Protein AF-A0A0T6AYF4-F1 (afdb_monomer)

Solvent-accessible surface area (backbone atoms only — not comparable to full-atom values): 13045 Å² total; per-residue (Å²): 108,68,70,58,50,52,53,50,62,73,60,74,55,88,54,60,66,61,53,52,51,50,48,53,54,50,52,52,54,46,53,51,47,36,71,77,46,84,78,74,63,48,62,61,54,44,52,52,51,50,53,56,45,38,74,75,44,51,78,42,63,68,63,54,52,49,50,44,51,50,52,62,72,38,66,86,71,69,74,56,60,66,57,56,51,51,55,31,59,69,65,64,45,58,59,36,46,51,49,51,52,49,45,51,50,54,49,52,53,51,44,47,76,70,38,57,39,89,87,79,68,42,61,50,84,73,60,65,68,59,53,53,51,50,51,52,48,48,54,59,43,57,29,93,90,36,73,38,37,61,35,61,68,57,46,52,55,44,44,52,53,29,57,77,74,49,58,58,66,62,32,46,60,51,47,56,51,42,45,71,52,32,71,83,47,64,64,58,68,56,48,33,61,74,64,39,54,89,51,39,68,65,49,50,53,51,30,61,74,69,64,56,82,70,96,69,56,72,75,60,56,57,62,76,74,111

Foldseek 3Di:
DVVVLVVVVVVPDPPLVVNLVVLLVVLVVLLVCCVVPVPDCSLVVSVVSLLVSCLSVVQPVSSLVSVLVSCVVCVVVDPPLVVLLVSLQVSLDQNSLVSNLVSLVVVVVCQQVPDAPPPPRHRPPDDPVSLVVSLVSLCVQCDPPGSNVLPLVSLVVNLVSCQVRHDLVVSVVSLVSSCVNHVVDVVSLVCCCVRPVVCNVVSVVVCVVVVVDDPDDVVNVVVVVD

Mean predicted aligned error: 8.51 Å

pLDDT: mean 84.18, std 12.21, range [41.81, 96.75]

Sequence (226 aa):
IEDTLNKLDEKCSENIWEKEILYEFYVAVLFKDCLENPGAGVFKILDNVLTRSIEQYPNNIFMLSVLAKEHNINCCLGQTFWKVKSMLMKTGHVLPNLFLVLIVNQKVSYIQENWIDTFTGERLADHVGLKNRMLSLFRSLTSTDMCTRRCGLIWRLYLQFLHENFDTTLCRDAYYRAVEECPWLKSLYIDAAIYIPAELPTIQDLLIEKRLRLHVTPEELDIMRQ

Radius of gyration: 21.83 Å; Cα contacts (8 Å, |Δi|>4): 170; chains: 1; bounding box: 40×56×65 Å

Organism: NCBI:txid1629725

InterPro domains:
  IPR013633 siRNA-mediated silencing protein NRDE-2 [PTHR13471] (2-216)

Secondary structure (DSSP, 8-state):
-HHHHHHHHHTT-S-HHHHHHHHHHHHHHHHHHHHH-TTSSHHHHHHHHHHHHHHH-TT-HHHHHHHHHHHHHGGGTT--HHHHHHHHHHT--HHHHHHHHHHHHHHHHHHHHH-B-TTT--B----HHHHHHHHHHHHHHSSTT-GGGG-HHHHHHHHHHHHHHS-HHHHHHHHHHHHHH-TT-HHHHHHHHHH-GGGHHHHHHHHHHTT---SS-HHHHHHTT-

Nearest PDB structures (foldseek):
  6vbv-assembly1_4  TM=4.462E-01  e=1.838E-01  Bos taurus
  2pl2-assembly1_B  TM=4.006E-01  e=1.158E-01  Thermus thermophilus HB27
  8bwc-assembly1_D  TM=3.633E-01  e=1.342E+00  Escherichia coli
  5wlc-assembly1_NJ  TM=2.669E-01  e=3.677E-01  Saccharomyces cerevisiae BY4741

Structure (mmCIF, N/CA/C/O backbone):
data_AF-A0A0T6AYF4-F1
#
_entry.id   AF-A0A0T6AYF4-F1
#
loop_
_atom_site.group_PDB
_atom_site.id
_atom_site.type_symbol
_atom_site.label_atom_id
_atom_site.label_alt_id
_atom_site.label_comp_id
_atom_site.label_asym_id
_atom_site.label_entity_id
_atom_site.label_seq_id
_atom_site.pdbx_PDB_ins_code
_atom_site.Cartn_x
_atom_site.Cartn_y
_atom_site.Cartn_z
_atom_site.occupancy
_atom_site.B_iso_or_equiv
_atom_site.auth_seq_id
_atom_site.auth_comp_id
_atom_site.auth_asym_id
_atom_site.auth_atom_id
_atom_site.pdbx_PDB_model_num
ATOM 1 N N . ILE A 1 1 ? 17.483 -8.080 -27.084 1.00 78.19 1 ILE A N 1
ATOM 2 C CA . ILE A 1 1 ? 16.603 -8.443 -25.945 1.00 78.19 1 ILE A CA 1
ATOM 3 C C . ILE A 1 1 ? 15.134 -8.380 -26.362 1.00 78.19 1 ILE A C 1
ATOM 5 O O . ILE A 1 1 ? 14.395 -9.324 -26.112 1.00 78.19 1 ILE A O 1
ATOM 9 N N . GLU A 1 2 ? 14.713 -7.324 -27.055 1.00 81.00 2 GLU A N 1
ATOM 10 C CA . GLU A 1 2 ? 13.329 -7.200 -27.530 1.00 81.00 2 GLU A CA 1
ATOM 11 C C . GLU A 1 2 ? 12.949 -8.277 -28.562 1.00 81.00 2 GLU A C 1
ATOM 13 O O . GLU A 1 2 ? 11.959 -8.974 -28.376 1.00 81.00 2 GLU A O 1
ATOM 18 N N . ASP A 1 3 ? 13.814 -8.556 -29.543 1.00 80.19 3 ASP A N 1
ATOM 19 C CA . ASP A 1 3 ? 13.596 -9.659 -30.497 1.00 80.19 3 ASP A CA 1
ATOM 20 C C . ASP A 1 3 ? 13.526 -11.038 -29.831 1.00 80.19 3 ASP A C 1
ATOM 22 O O . ASP A 1 3 ? 12.817 -11.928 -30.292 1.00 80.19 3 ASP A O 1
ATOM 26 N N . THR A 1 4 ? 14.282 -11.243 -28.748 1.00 79.06 4 THR A N 1
ATOM 27 C CA . THR A 1 4 ? 14.243 -12.493 -27.978 1.00 79.06 4 THR A CA 1
ATOM 28 C C . THR A 1 4 ? 12.955 -12.609 -27.166 1.00 79.06 4 THR A C 1
ATOM 30 O O . THR A 1 4 ? 12.406 -13.702 -27.108 1.00 79.06 4 THR A O 1
ATOM 33 N N . LEU A 1 5 ? 12.435 -11.505 -26.614 1.00 78.94 5 LEU A N 1
ATOM 34 C CA . LEU A 1 5 ? 11.122 -11.475 -25.957 1.00 78.94 5 LEU A CA 1
ATOM 35 C C . LEU A 1 5 ? 10.000 -11.774 -26.959 1.00 78.94 5 LEU A C 1
ATOM 37 O O . LEU A 1 5 ? 9.202 -12.673 -26.715 1.00 78.94 5 LEU A O 1
ATOM 41 N N . ASN A 1 6 ? 10.009 -11.124 -28.127 1.00 79.94 6 ASN A N 1
ATOM 42 C CA . ASN A 1 6 ? 9.008 -11.349 -29.176 1.00 79.94 6 ASN A CA 1
ATOM 43 C C . ASN A 1 6 ? 9.009 -12.809 -29.659 1.00 79.94 6 ASN A C 1
ATOM 45 O O . ASN A 1 6 ? 7.957 -13.432 -29.766 1.00 79.94 6 ASN A O 1
ATOM 49 N N . LYS A 1 7 ? 10.192 -13.409 -29.853 1.00 77.88 7 LYS A N 1
ATOM 50 C CA . LYS A 1 7 ? 10.321 -14.834 -30.210 1.00 77.88 7 LYS A CA 1
ATOM 51 C C . LYS A 1 7 ? 9.810 -15.779 -29.120 1.00 77.88 7 LYS A C 1
ATOM 53 O O . LYS A 1 7 ? 9.312 -16.856 -29.439 1.00 77.88 7 LYS A O 1
ATOM 58 N N . LEU A 1 8 ? 9.972 -15.420 -27.845 1.00 71.62 8 LEU A N 1
ATOM 59 C CA . LEU A 1 8 ? 9.449 -16.198 -26.718 1.00 71.62 8 LEU A CA 1
ATOM 60 C C . LEU A 1 8 ? 7.924 -16.044 -26.581 1.00 71.62 8 LEU A C 1
ATOM 62 O O . LEU A 1 8 ? 7.253 -16.970 -26.126 1.00 71.62 8 LEU A O 1
ATOM 66 N N . ASP A 1 9 ? 7.357 -14.912 -26.998 1.00 72.38 9 ASP A N 1
ATOM 67 C CA . ASP A 1 9 ? 5.906 -14.706 -27.072 1.00 72.38 9 ASP A CA 1
ATOM 68 C C . ASP A 1 9 ? 5.270 -15.476 -28.235 1.00 72.38 9 ASP A C 1
ATOM 70 O O . ASP A 1 9 ? 4.257 -16.146 -28.038 1.00 72.38 9 ASP A O 1
ATOM 74 N N . GLU A 1 10 ? 5.917 -15.501 -29.402 1.00 70.25 10 GLU A N 1
ATOM 75 C CA . GLU A 1 10 ? 5.474 -16.279 -30.568 1.00 70.25 10 GLU A CA 1
ATOM 76 C C . GLU A 1 10 ? 5.547 -17.795 -30.345 1.00 70.25 10 GLU A C 1
ATOM 78 O O . GLU A 1 10 ? 4.706 -18.542 -30.844 1.00 70.25 10 GLU A O 1
ATOM 83 N N . LYS A 1 11 ? 6.539 -18.275 -29.585 1.00 62.84 11 LYS A N 1
ATOM 84 C CA . LYS A 1 11 ? 6.758 -19.715 -29.381 1.00 62.84 11 LYS A CA 1
ATOM 85 C C . LYS A 1 11 ? 5.781 -20.395 -28.421 1.00 62.84 11 LYS A C 1
ATOM 87 O O . LYS A 1 11 ? 5.920 -21.599 -28.230 1.00 62.84 11 LYS A O 1
ATOM 92 N N . CYS A 1 12 ? 4.809 -19.681 -27.840 1.00 53.94 12 CYS A N 1
ATOM 93 C CA . CYS A 1 12 ? 3.857 -20.245 -26.869 1.00 53.94 12 CYS A CA 1
ATOM 94 C C . CYS A 1 12 ? 4.570 -21.080 -25.779 1.00 53.94 12 CYS A C 1
ATOM 96 O O . CYS A 1 12 ? 4.110 -22.151 -25.393 1.00 53.94 12 CYS A O 1
ATOM 98 N N . SER A 1 13 ? 5.762 -20.649 -25.343 1.00 57.25 13 SER A N 1
ATOM 99 C CA . SER A 1 13 ? 6.601 -21.471 -24.475 1.00 57.25 13 SER A CA 1
ATOM 100 C C . SER A 1 13 ? 6.152 -21.377 -23.018 1.00 57.25 13 SER A C 1
ATOM 102 O O . SER A 1 13 ? 6.062 -20.287 -22.452 1.00 57.25 13 SER A O 1
ATOM 104 N N . GLU A 1 14 ? 5.956 -22.545 -22.402 1.00 61.03 14 GLU A N 1
ATOM 105 C CA . GLU A 1 14 ? 5.642 -22.782 -20.980 1.00 61.03 14 GLU A CA 1
ATOM 106 C C . GLU A 1 14 ? 6.711 -22.244 -20.001 1.00 61.03 14 GLU A C 1
ATOM 108 O O . GLU A 1 14 ? 6.543 -22.302 -18.784 1.00 61.03 14 GLU A O 1
ATOM 113 N N . ASN A 1 15 ? 7.804 -21.665 -20.508 1.00 75.75 15 ASN A N 1
ATOM 114 C CA . ASN A 1 15 ? 8.926 -21.160 -19.720 1.00 75.75 15 ASN A CA 1
ATOM 115 C C . ASN A 1 15 ? 8.653 -19.749 -19.168 1.00 75.75 15 ASN A C 1
ATOM 117 O O . ASN A 1 15 ? 9.350 -18.784 -19.487 1.00 75.75 15 ASN A O 1
ATOM 121 N N . ILE A 1 16 ? 7.627 -19.640 -18.320 1.00 83.81 16 ILE A N 1
ATOM 122 C CA . ILE A 1 16 ? 7.213 -18.408 -17.623 1.00 83.81 16 ILE A CA 1
ATOM 123 C C . ILE A 1 16 ? 8.399 -17.780 -16.869 1.00 83.81 16 ILE A C 1
ATOM 125 O O . ILE A 1 16 ? 8.618 -16.574 -16.937 1.00 83.81 16 ILE A O 1
ATOM 129 N N . TRP A 1 17 ? 9.213 -18.613 -16.220 1.00 87.69 17 TRP A N 1
ATOM 130 C CA . TRP A 1 17 ? 10.378 -18.178 -15.447 1.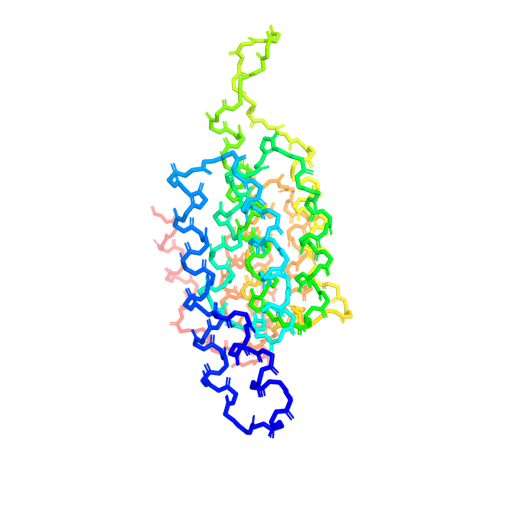00 87.69 17 TRP A CA 1
ATOM 131 C C . TRP A 1 17 ? 11.488 -17.554 -16.307 1.00 87.69 17 TRP A C 1
ATOM 133 O O . TRP A 1 17 ? 12.050 -16.524 -15.945 1.00 87.69 17 TRP A O 1
ATOM 143 N N . GLU A 1 18 ? 11.790 -18.130 -17.476 1.00 86.81 18 GLU A N 1
ATOM 144 C CA 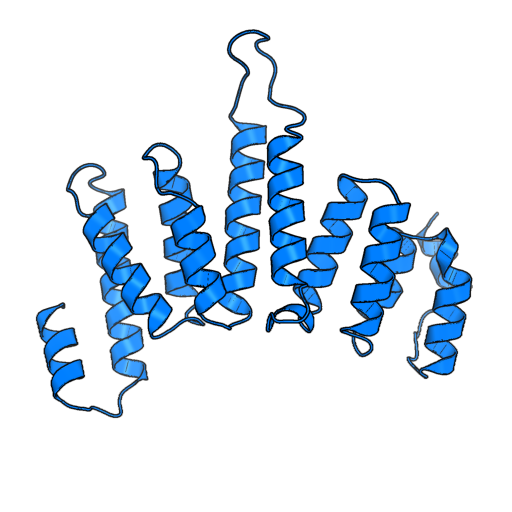. GLU A 1 18 ? 12.824 -17.584 -18.371 1.00 86.81 18 GLU A CA 1
ATOM 145 C C . GLU A 1 18 ? 12.416 -16.213 -18.916 1.00 86.81 18 GLU A C 1
ATOM 147 O O . GLU A 1 18 ? 13.248 -15.311 -19.036 1.00 86.81 18 GLU A O 1
ATOM 152 N N . LYS A 1 19 ? 11.122 -16.044 -19.217 1.00 88.12 19 LYS A N 1
ATOM 153 C CA . LYS A 1 19 ? 10.565 -14.758 -19.638 1.00 88.12 19 LYS A CA 1
ATOM 154 C C . LYS A 1 19 ? 10.670 -13.720 -18.526 1.00 88.12 19 LYS A C 1
ATOM 156 O O . LYS A 1 19 ? 11.109 -12.604 -18.796 1.00 88.12 19 LYS A O 1
ATOM 161 N N . GLU A 1 20 ? 10.304 -14.084 -17.299 1.00 91.50 20 GLU A N 1
ATOM 162 C CA . GLU A 1 20 ? 10.408 -13.202 -16.133 1.00 91.50 20 GLU A CA 1
ATOM 163 C C . GLU A 1 20 ? 11.849 -12.711 -15.932 1.00 91.50 20 GLU A C 1
ATOM 165 O O . GLU A 1 20 ? 12.084 -11.504 -15.879 1.00 91.50 20 GLU A O 1
ATOM 170 N N . ILE A 1 21 ? 12.829 -13.621 -15.955 1.00 92.44 21 ILE A N 1
ATOM 171 C CA . ILE A 1 21 ? 14.254 -13.272 -15.835 1.00 92.44 21 ILE A CA 1
ATOM 172 C C . ILE A 1 21 ? 14.722 -12.378 -16.977 1.00 92.44 21 ILE A C 1
ATOM 174 O O . ILE A 1 21 ? 15.495 -11.442 -16.764 1.00 92.44 21 ILE A O 1
ATOM 178 N N . LEU A 1 22 ? 14.274 -12.641 -18.205 1.00 92.19 22 LEU A N 1
ATOM 179 C CA . LEU A 1 22 ? 14.658 -11.814 -19.343 1.00 92.19 22 LEU A CA 1
ATOM 180 C C . LEU A 1 22 ? 14.122 -10.384 -19.197 1.00 92.19 22 LEU A C 1
ATOM 182 O O . LEU A 1 22 ? 14.832 -9.436 -19.537 1.00 92.19 22 LEU A O 1
ATOM 186 N N . TYR A 1 23 ? 12.910 -10.219 -18.660 1.00 93.56 23 TYR A N 1
ATOM 187 C CA . TYR A 1 23 ? 12.378 -8.905 -18.306 1.00 93.56 23 TYR A CA 1
ATOM 188 C C . TYR A 1 23 ? 13.177 -8.240 -17.186 1.00 93.56 23 TYR A C 1
ATOM 190 O O . TYR A 1 23 ? 13.508 -7.064 -17.325 1.00 93.56 23 TYR A O 1
ATOM 198 N N . GLU A 1 24 ? 13.529 -8.960 -16.117 1.00 94.75 24 GLU A N 1
ATOM 199 C CA . GLU A 1 24 ? 14.381 -8.418 -15.049 1.00 94.75 24 GLU A CA 1
ATOM 200 C C . GLU A 1 24 ? 15.713 -7.913 -15.607 1.00 94.75 24 GLU A C 1
ATOM 202 O O . GLU A 1 24 ? 16.102 -6.769 -15.364 1.00 94.75 24 GLU A O 1
ATOM 207 N N . PHE A 1 25 ? 16.384 -8.730 -16.422 1.00 94.62 25 PHE A N 1
ATOM 208 C CA . PHE A 1 25 ? 17.639 -8.356 -17.061 1.00 94.62 25 PHE A CA 1
ATOM 209 C C . PHE A 1 25 ? 17.467 -7.131 -17.964 1.00 94.62 25 PHE A C 1
ATOM 211 O O . PHE A 1 25 ? 18.277 -6.204 -17.918 1.00 94.62 25 PHE A O 1
ATOM 218 N N . TYR A 1 26 ? 16.396 -7.089 -18.760 1.00 93.69 26 TYR A N 1
ATOM 219 C CA . TYR A 1 26 ? 16.145 -5.967 -19.655 1.00 93.69 26 TYR A CA 1
ATOM 220 C C . TYR A 1 26 ? 15.924 -4.658 -18.891 1.00 93.69 26 TYR A C 1
ATOM 222 O O . TYR A 1 26 ? 16.554 -3.644 -19.194 1.00 93.69 26 TYR A O 1
ATOM 230 N N . VAL A 1 27 ? 15.069 -4.702 -17.868 1.00 94.75 27 VAL A N 1
ATOM 231 C CA . VAL A 1 27 ? 14.781 -3.573 -16.980 1.00 94.75 27 VAL A CA 1
ATOM 232 C C . VAL A 1 27 ? 16.054 -3.113 -16.271 1.00 94.75 27 VAL A C 1
ATOM 234 O O . VAL A 1 27 ? 16.295 -1.912 -16.192 1.00 94.75 27 VAL A O 1
ATOM 237 N N . ALA A 1 28 ? 16.903 -4.035 -15.806 1.00 94.38 28 ALA A N 1
ATOM 238 C CA . ALA A 1 28 ? 18.167 -3.701 -15.153 1.00 94.38 28 ALA A CA 1
ATOM 239 C C . ALA A 1 28 ? 19.116 -2.923 -16.077 1.00 94.38 28 ALA A C 1
ATOM 241 O O . ALA A 1 28 ? 19.687 -1.911 -15.665 1.00 94.38 28 ALA A O 1
ATOM 242 N N . VAL A 1 29 ? 19.264 -3.374 -17.328 1.00 92.88 29 VAL A N 1
ATOM 243 C CA . VAL A 1 29 ? 20.115 -2.715 -18.331 1.00 92.88 29 VAL A CA 1
ATOM 244 C C . VAL A 1 29 ? 19.586 -1.320 -18.657 1.00 92.88 29 VAL A C 1
ATOM 246 O O . VAL A 1 29 ? 20.349 -0.358 -18.609 1.00 92.88 29 VAL A O 1
ATOM 249 N N . LEU A 1 30 ? 18.282 -1.195 -18.927 1.00 90.69 30 LEU A N 1
ATOM 250 C CA . LEU A 1 30 ? 17.656 0.096 -19.227 1.00 90.69 30 LEU A CA 1
ATOM 251 C C . LEU A 1 30 ? 17.740 1.065 -18.046 1.00 90.69 30 LEU A C 1
ATOM 253 O O . LEU A 1 30 ? 18.050 2.236 -18.230 1.00 90.69 30 LEU A O 1
ATOM 257 N N . PHE A 1 31 ? 17.491 0.587 -16.826 1.00 91.00 31 PHE A N 1
ATOM 258 C CA . PHE A 1 31 ? 17.564 1.423 -15.634 1.00 91.00 31 PHE A CA 1
ATOM 259 C C . PHE A 1 31 ? 18.988 1.923 -15.375 1.00 91.00 31 PHE A C 1
ATOM 261 O O . PHE A 1 31 ? 19.168 3.087 -15.022 1.00 91.00 31 PHE A O 1
ATOM 268 N N . LYS A 1 32 ? 20.005 1.080 -15.593 1.00 90.62 32 LYS A N 1
ATOM 269 C CA . LYS A 1 32 ? 21.406 1.500 -15.494 1.00 90.62 32 LYS A CA 1
ATOM 270 C C . LYS A 1 32 ? 21.744 2.584 -16.522 1.00 90.62 32 LYS A C 1
ATOM 272 O O . LYS A 1 32 ? 22.331 3.593 -16.147 1.00 90.62 32 LYS A O 1
ATOM 277 N N . ASP A 1 33 ? 21.328 2.409 -17.773 1.00 88.00 33 ASP A N 1
ATOM 278 C CA . ASP A 1 33 ? 21.555 3.409 -18.823 1.00 88.00 33 ASP A CA 1
ATOM 279 C C . ASP A 1 33 ? 20.825 4.732 -18.528 1.00 88.00 33 ASP A C 1
ATOM 281 O O . ASP A 1 33 ? 21.400 5.804 -18.681 1.00 88.00 33 ASP A O 1
ATOM 285 N N . CYS A 1 34 ? 19.604 4.683 -17.981 1.00 86.50 34 CYS A N 1
ATOM 286 C CA . CYS A 1 34 ? 18.892 5.877 -17.508 1.00 86.50 34 CYS A CA 1
ATOM 287 C C . CYS A 1 34 ? 19.652 6.649 -16.415 1.00 86.50 34 CYS A C 1
ATOM 289 O O . CYS A 1 34 ? 19.565 7.877 -16.367 1.00 86.50 34 CYS A O 1
ATOM 291 N N . LEU A 1 35 ? 20.364 5.951 -15.522 1.00 85.25 35 LEU A N 1
ATOM 292 C CA . LEU A 1 35 ? 21.159 6.582 -14.462 1.00 85.25 35 LEU A CA 1
ATOM 293 C C . LEU A 1 35 ? 22.447 7.213 -14.999 1.00 85.25 35 LEU A C 1
ATOM 295 O O . LEU A 1 35 ? 22.852 8.267 -14.516 1.00 85.25 35 LEU A O 1
ATOM 299 N N . GLU A 1 36 ? 23.087 6.574 -15.977 1.00 86.25 36 GLU A N 1
ATOM 300 C CA . GLU A 1 36 ? 24.318 7.076 -16.596 1.00 86.25 36 GLU A CA 1
ATOM 301 C C . GLU A 1 36 ? 24.027 8.218 -17.591 1.00 86.25 36 GLU A C 1
ATOM 303 O O . GLU A 1 36 ? 24.787 9.183 -17.654 1.00 86.25 36 GLU A O 1
ATOM 308 N N . ASN A 1 37 ? 22.896 8.160 -18.308 1.00 81.81 37 ASN A N 1
ATOM 309 C CA . ASN A 1 37 ? 22.535 9.072 -19.398 1.00 81.81 37 ASN A CA 1
ATOM 310 C C . ASN A 1 37 ? 21.102 9.646 -19.248 1.00 81.81 37 ASN A C 1
ATOM 312 O O . ASN A 1 37 ? 20.197 9.278 -20.008 1.00 81.81 37 ASN A O 1
ATOM 316 N N . PRO A 1 38 ? 20.859 10.615 -18.340 1.00 71.19 38 PRO A N 1
ATOM 317 C CA . PRO A 1 38 ? 19.507 11.059 -17.966 1.00 71.19 38 PRO A CA 1
ATOM 318 C C . PRO A 1 38 ? 18.700 11.839 -19.035 1.00 71.19 38 PRO A C 1
ATOM 320 O O . PRO A 1 38 ? 17.639 12.379 -18.729 1.00 71.19 38 PRO A O 1
ATOM 323 N N . GLY A 1 39 ? 19.145 11.900 -20.296 1.00 67.00 39 GLY A N 1
ATOM 324 C CA . GLY A 1 39 ? 18.502 12.671 -21.376 1.00 67.00 39 GLY A CA 1
ATOM 325 C C . GLY A 1 39 ? 18.098 11.883 -22.629 1.00 67.00 39 GLY A C 1
ATOM 326 O O . GLY A 1 39 ? 17.522 12.461 -23.547 1.00 67.00 39 GLY A O 1
ATOM 327 N N . ALA A 1 40 ? 18.375 10.579 -22.709 1.00 63.59 40 ALA A N 1
ATOM 328 C CA . ALA A 1 40 ? 18.370 9.849 -23.984 1.00 63.59 40 ALA A CA 1
ATOM 329 C C . ALA A 1 40 ? 16.999 9.297 -24.451 1.00 63.59 40 ALA A C 1
ATOM 331 O O . ALA A 1 40 ? 16.939 8.423 -25.310 1.00 63.59 40 ALA A O 1
ATOM 332 N N . GLY A 1 41 ? 15.868 9.740 -23.883 1.00 73.31 41 GLY A N 1
ATOM 333 C CA . GLY A 1 41 ? 14.544 9.153 -24.180 1.00 73.31 41 GLY A CA 1
ATOM 334 C C . GLY A 1 41 ? 14.357 7.714 -23.661 1.00 73.31 41 GLY A C 1
ATOM 335 O O . GLY A 1 41 ? 13.252 7.172 -23.726 1.00 73.31 41 GLY A O 1
ATOM 336 N N . VAL A 1 42 ? 15.408 7.133 -23.074 1.00 81.12 42 VAL A N 1
ATOM 337 C CA . VAL A 1 42 ? 15.464 5.780 -22.502 1.00 81.12 42 VAL A CA 1
ATOM 338 C C . VAL A 1 42 ? 14.463 5.617 -21.359 1.00 81.12 42 VAL A C 1
ATOM 340 O O . VAL A 1 42 ? 13.856 4.559 -21.244 1.00 81.12 42 VAL A O 1
ATOM 343 N N . PHE A 1 43 ? 14.152 6.680 -20.607 1.00 82.81 43 PHE A N 1
ATOM 344 C CA . PHE A 1 43 ? 13.093 6.655 -19.586 1.00 82.81 43 PHE A CA 1
ATOM 345 C C . PHE A 1 43 ? 11.719 6.273 -20.141 1.00 82.81 43 PHE A C 1
ATOM 347 O O . PHE A 1 43 ? 10.977 5.550 -19.490 1.00 82.81 43 PHE A O 1
ATOM 354 N N . LYS A 1 44 ? 11.370 6.715 -21.355 1.00 84.69 44 LYS A N 1
ATOM 355 C CA . LYS A 1 44 ? 10.087 6.346 -21.971 1.00 84.69 44 LYS A CA 1
ATOM 356 C C . LYS A 1 44 ? 10.069 4.872 -22.376 1.00 84.69 44 LYS A C 1
ATOM 358 O O . LYS A 1 44 ? 9.032 4.221 -22.292 1.00 84.69 44 LYS A O 1
ATOM 363 N N . ILE A 1 45 ? 11.215 4.355 -22.819 1.00 87.81 45 ILE A N 1
ATOM 364 C CA . ILE A 1 45 ? 11.386 2.937 -23.144 1.00 87.81 45 ILE A CA 1
ATOM 365 C C . ILE A 1 45 ? 11.277 2.111 -21.859 1.00 87.81 45 ILE A C 1
ATOM 367 O O . ILE A 1 45 ? 10.519 1.148 -21.824 1.00 87.81 45 ILE A O 1
ATOM 371 N N . LEU A 1 46 ? 11.950 2.537 -20.788 1.00 89.25 46 LEU A N 1
ATOM 372 C CA . LEU A 1 46 ? 11.879 1.912 -19.472 1.00 89.25 46 LEU A CA 1
ATOM 373 C C . LEU A 1 46 ? 10.447 1.899 -18.912 1.00 89.25 46 LEU A C 1
ATOM 375 O O . LEU A 1 46 ? 9.985 0.829 -18.534 1.00 89.25 46 LEU A O 1
ATOM 379 N N . ASP A 1 47 ? 9.721 3.025 -18.934 1.00 88.56 47 ASP A N 1
ATOM 380 C CA . ASP A 1 47 ? 8.318 3.114 -18.478 1.00 88.56 47 ASP A CA 1
ATOM 381 C C . ASP A 1 47 ? 7.411 2.138 -19.246 1.00 88.56 47 ASP A C 1
ATOM 383 O O . ASP A 1 47 ? 6.590 1.433 -18.655 1.00 88.56 47 ASP A O 1
ATOM 387 N N . ASN A 1 48 ? 7.586 2.034 -20.568 1.00 89.06 48 ASN A N 1
ATOM 388 C CA . ASN A 1 48 ? 6.832 1.088 -21.392 1.00 89.06 48 ASN A CA 1
ATOM 389 C C . ASN A 1 48 ? 7.159 -0.371 -21.041 1.00 89.06 48 ASN A C 1
ATOM 391 O O . ASN A 1 48 ? 6.250 -1.193 -20.906 1.00 89.06 48 ASN A O 1
ATOM 395 N N . VAL A 1 49 ? 8.447 -0.697 -20.888 1.00 91.75 49 VAL A N 1
ATOM 396 C CA . VAL A 1 49 ? 8.898 -2.054 -20.552 1.00 91.75 49 VAL A CA 1
ATOM 397 C C . VAL A 1 49 ? 8.434 -2.447 -19.154 1.00 91.75 49 VAL A C 1
ATOM 399 O O . VAL A 1 49 ? 7.928 -3.554 -19.000 1.00 91.75 49 VAL A O 1
ATOM 402 N N . LEU A 1 50 ? 8.526 -1.546 -18.171 1.00 91.81 50 LEU A N 1
ATOM 403 C CA . LEU A 1 50 ? 8.031 -1.759 -16.809 1.00 91.81 50 LEU A CA 1
ATOM 404 C C . LEU A 1 50 ? 6.517 -1.932 -16.770 1.00 91.81 50 LEU A C 1
ATOM 406 O O . LEU A 1 50 ? 6.027 -2.823 -16.085 1.00 91.81 50 LEU A O 1
ATOM 410 N N . THR A 1 51 ? 5.768 -1.117 -17.518 1.00 91.12 51 THR A N 1
ATOM 411 C CA . THR A 1 51 ? 4.308 -1.262 -17.595 1.00 91.12 51 THR A CA 1
ATOM 412 C C . THR A 1 51 ? 3.949 -2.657 -18.111 1.00 91.12 51 THR A C 1
ATOM 414 O O . THR A 1 51 ? 3.200 -3.380 -17.458 1.00 91.12 51 THR A O 1
ATOM 417 N N . ARG A 1 52 ? 4.560 -3.087 -19.226 1.00 91.31 52 ARG A N 1
ATOM 418 C CA . ARG A 1 52 ? 4.329 -4.419 -19.807 1.00 91.31 52 ARG A CA 1
ATOM 419 C C . ARG A 1 52 ? 4.767 -5.544 -18.869 1.00 91.31 52 ARG A C 1
ATOM 421 O O . ARG A 1 52 ? 4.066 -6.543 -18.738 1.00 91.31 52 ARG A O 1
ATOM 428 N N . SER A 1 53 ? 5.924 -5.402 -18.226 1.00 92.19 53 SER A N 1
ATOM 429 C CA . SER A 1 53 ? 6.477 -6.448 -17.370 1.00 92.19 53 SER A CA 1
ATOM 430 C C . SER A 1 53 ? 5.687 -6.599 -16.070 1.00 92.19 53 SER A C 1
ATOM 432 O O . SER A 1 53 ? 5.480 -7.722 -15.632 1.00 92.19 53 SER A O 1
ATOM 434 N N . ILE A 1 54 ? 5.180 -5.509 -15.484 1.00 93.44 54 ILE A N 1
ATOM 435 C CA . ILE A 1 54 ? 4.345 -5.540 -14.271 1.00 93.44 54 ILE A CA 1
ATOM 436 C C . ILE A 1 54 ? 2.938 -6.065 -14.571 1.00 93.44 54 ILE A C 1
ATOM 438 O O . ILE A 1 54 ? 2.355 -6.750 -13.734 1.00 93.44 54 ILE A O 1
ATOM 442 N N . GLU A 1 55 ? 2.389 -5.784 -15.755 1.00 91.75 55 GLU A N 1
ATOM 443 C CA . GLU A 1 55 ? 1.121 -6.384 -16.191 1.00 91.75 55 GLU A CA 1
ATOM 444 C C . GLU A 1 55 ? 1.223 -7.913 -16.314 1.00 91.75 55 GLU A C 1
ATOM 446 O O . GLU A 1 55 ? 0.268 -8.613 -15.983 1.00 91.75 55 GLU A O 1
ATOM 451 N N . GLN A 1 56 ? 2.380 -8.438 -16.738 1.00 91.00 56 GLN A N 1
ATOM 452 C CA . GLN A 1 56 ? 2.622 -9.882 -16.856 1.00 91.00 56 GLN A CA 1
ATOM 453 C C . GLN A 1 56 ? 3.079 -10.533 -15.537 1.00 91.00 56 GLN A C 1
ATOM 455 O O . GLN A 1 56 ? 2.630 -11.628 -15.203 1.00 91.00 56 GLN A O 1
ATOM 460 N N . TYR A 1 57 ? 3.946 -9.858 -14.776 1.00 93.25 57 TYR A N 1
ATOM 461 C CA . TYR A 1 57 ? 4.594 -10.357 -13.555 1.00 93.25 57 TYR A CA 1
ATOM 462 C C . TYR A 1 57 ? 4.399 -9.374 -12.388 1.00 93.25 57 TYR A C 1
ATOM 464 O O . TYR A 1 57 ? 5.351 -8.764 -11.894 1.00 93.25 57 TYR A O 1
ATOM 472 N N . PRO A 1 58 ? 3.161 -9.209 -11.894 1.00 92.81 58 PRO A N 1
ATOM 473 C CA . PRO A 1 58 ? 2.826 -8.174 -10.915 1.00 92.81 58 PRO A CA 1
ATOM 474 C C . PRO A 1 58 ? 3.507 -8.371 -9.558 1.00 92.81 58 PRO A C 1
ATOM 476 O O . PRO A 1 58 ? 3.724 -7.410 -8.832 1.00 92.81 58 PRO A O 1
ATOM 479 N N . ASN A 1 59 ? 3.861 -9.602 -9.191 1.00 93.44 59 ASN A N 1
ATOM 480 C CA . ASN A 1 59 ? 4.505 -9.894 -7.908 1.00 93.44 59 ASN A CA 1
ATOM 481 C C . ASN A 1 59 ? 6.038 -9.859 -7.975 1.00 93.44 59 ASN A C 1
ATOM 483 O O . ASN A 1 59 ? 6.688 -10.128 -6.964 1.00 93.44 59 ASN A O 1
ATOM 487 N N . ASN A 1 60 ? 6.617 -9.517 -9.129 1.00 95.19 60 ASN A N 1
ATOM 488 C CA . ASN A 1 60 ? 8.057 -9.410 -9.270 1.00 95.19 60 ASN A CA 1
ATOM 489 C C . ASN A 1 60 ? 8.581 -8.186 -8.496 1.00 95.19 60 ASN A C 1
ATOM 491 O O . ASN A 1 60 ? 8.399 -7.029 -8.885 1.00 95.19 60 ASN A O 1
ATOM 495 N N . ILE A 1 61 ? 9.247 -8.455 -7.372 1.00 94.75 61 ILE A N 1
ATOM 496 C CA . ILE A 1 61 ? 9.744 -7.429 -6.447 1.00 94.75 61 ILE A CA 1
ATOM 497 C C . ILE A 1 61 ? 10.812 -6.559 -7.115 1.00 94.75 61 ILE A C 1
ATOM 499 O O . ILE A 1 61 ? 10.860 -5.354 -6.860 1.00 94.75 61 ILE A O 1
ATOM 503 N N . PHE A 1 62 ? 11.650 -7.140 -7.979 1.00 95.44 62 PHE A N 1
ATOM 504 C CA . PHE A 1 62 ? 12.695 -6.395 -8.671 1.00 95.44 62 PHE A CA 1
ATOM 505 C C . PHE A 1 62 ? 12.080 -5.300 -9.550 1.00 95.44 62 PHE A C 1
ATOM 507 O O . PHE A 1 62 ? 12.408 -4.125 -9.374 1.00 95.44 62 PHE A O 1
ATOM 514 N N . MET A 1 63 ? 11.115 -5.648 -10.404 1.00 94.69 63 MET A N 1
ATOM 515 C CA . MET A 1 63 ? 10.431 -4.691 -11.284 1.00 94.69 63 MET A CA 1
ATOM 516 C C . MET A 1 63 ? 9.708 -3.594 -10.495 1.00 94.69 63 MET A C 1
ATOM 518 O O . MET A 1 63 ? 9.847 -2.412 -10.808 1.00 94.69 63 MET A O 1
ATOM 522 N N . LEU A 1 64 ? 8.997 -3.964 -9.424 1.00 94.75 64 LEU A N 1
ATOM 523 C CA . LEU A 1 64 ? 8.330 -3.002 -8.541 1.00 94.75 64 LEU A CA 1
ATOM 524 C C . LEU A 1 64 ? 9.326 -2.057 -7.848 1.00 94.75 64 LEU A C 1
ATOM 526 O O . LEU A 1 64 ? 9.049 -0.867 -7.683 1.00 94.75 64 LEU A O 1
ATOM 530 N N . SER A 1 65 ? 10.504 -2.559 -7.466 1.00 93.94 65 SER A N 1
ATOM 531 C CA . SER A 1 65 ? 11.556 -1.742 -6.857 1.00 93.94 65 SER A CA 1
ATOM 532 C C . SER A 1 65 ? 12.171 -0.750 -7.846 1.00 93.94 65 SER A C 1
ATOM 534 O O . SER A 1 65 ? 12.449 0.392 -7.474 1.00 93.94 65 SER A O 1
ATOM 536 N N . VAL A 1 66 ? 12.344 -1.155 -9.109 1.00 93.00 66 VAL A N 1
ATOM 537 C CA . VAL A 1 66 ? 12.835 -0.271 -10.171 1.00 93.00 66 VAL A CA 1
ATOM 538 C C . VAL A 1 66 ? 11.793 0.797 -10.487 1.00 93.00 66 VAL A C 1
ATOM 540 O O . VAL A 1 66 ? 12.155 1.969 -10.529 1.00 93.00 66 VAL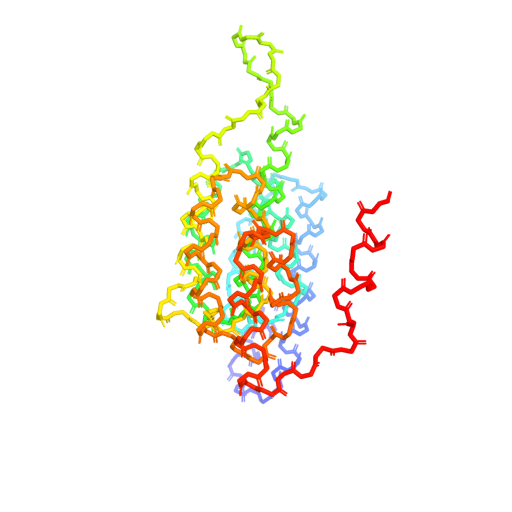 A O 1
ATOM 543 N N . LEU A 1 67 ? 10.509 0.435 -10.583 1.00 91.38 67 LEU A N 1
ATOM 544 C CA . LEU A 1 67 ? 9.411 1.394 -10.743 1.00 91.38 67 LEU A CA 1
ATOM 545 C C . LEU A 1 67 ? 9.411 2.450 -9.626 1.00 91.38 67 LEU A C 1
ATOM 547 O O . LEU A 1 67 ? 9.268 3.643 -9.893 1.00 91.38 67 LEU A O 1
ATOM 551 N N . ALA A 1 68 ? 9.589 2.031 -8.370 1.00 89.44 68 ALA A N 1
ATOM 552 C CA . ALA A 1 68 ? 9.632 2.958 -7.242 1.00 89.44 68 ALA A CA 1
ATOM 553 C C . ALA A 1 68 ? 10.802 3.950 -7.348 1.00 89.44 68 ALA A C 1
ATOM 555 O O . ALA A 1 68 ? 10.625 5.148 -7.117 1.00 89.44 68 ALA A O 1
ATOM 556 N N . LYS A 1 69 ? 11.986 3.467 -7.746 1.00 88.38 69 LYS A N 1
ATOM 557 C CA . LYS A 1 69 ? 13.168 4.314 -7.965 1.00 88.38 69 LYS A CA 1
ATOM 558 C C . LYS A 1 69 ? 12.987 5.259 -9.147 1.00 88.38 69 LYS A C 1
ATOM 560 O O . LYS A 1 69 ? 13.276 6.444 -9.015 1.00 88.38 69 LYS A O 1
ATOM 565 N N . GLU A 1 70 ? 12.492 4.754 -10.272 1.00 85.31 70 GLU A N 1
ATOM 566 C CA . GLU A 1 70 ? 12.216 5.555 -11.463 1.00 85.31 70 GLU A CA 1
ATOM 567 C C . GLU A 1 70 ? 11.236 6.688 -11.139 1.00 85.31 70 GLU A C 1
ATOM 569 O O . GLU A 1 70 ? 11.493 7.841 -11.480 1.00 85.31 70 GLU A O 1
ATOM 574 N N . HIS A 1 71 ? 10.159 6.396 -10.401 1.00 80.50 71 HIS A N 1
ATOM 575 C CA . HIS A 1 71 ? 9.187 7.412 -10.007 1.00 80.50 71 HIS A CA 1
ATOM 576 C C . HIS A 1 71 ? 9.788 8.486 -9.095 1.00 80.50 71 HIS A C 1
ATOM 578 O O . HIS A 1 71 ? 9.411 9.652 -9.200 1.00 80.50 71 HIS A O 1
ATOM 584 N N . ASN A 1 72 ? 10.722 8.118 -8.213 1.00 77.75 72 ASN A N 1
ATOM 585 C CA . ASN A 1 72 ? 11.425 9.072 -7.356 1.00 77.75 72 ASN A CA 1
ATOM 586 C C . ASN A 1 72 ? 12.292 10.031 -8.197 1.00 77.75 72 ASN A C 1
ATOM 588 O O . ASN A 1 72 ? 12.154 11.247 -8.086 1.00 77.75 72 ASN A O 1
ATOM 592 N N . ILE A 1 73 ? 13.077 9.491 -9.135 1.00 75.25 73 ILE A N 1
ATOM 593 C CA . ILE A 1 73 ? 13.913 10.276 -10.064 1.00 75.25 73 ILE A CA 1
ATOM 594 C C . ILE A 1 73 ? 13.045 11.193 -10.945 1.00 75.25 73 ILE A C 1
ATOM 596 O O . ILE A 1 73 ? 13.326 12.381 -11.098 1.00 75.25 73 ILE A O 1
ATOM 600 N N . ASN A 1 74 ? 11.941 10.666 -11.478 1.00 66.69 74 ASN A N 1
ATOM 601 C CA . ASN A 1 74 ? 11.052 11.374 -12.401 1.00 66.69 74 ASN A CA 1
ATOM 602 C C . ASN A 1 74 ? 10.039 12.302 -11.714 1.00 66.69 74 ASN A C 1
ATOM 604 O O . ASN A 1 74 ? 9.185 12.879 -12.396 1.00 66.69 74 ASN A O 1
ATOM 608 N N . CYS A 1 75 ? 10.119 12.505 -10.392 1.00 55.97 75 CYS A N 1
ATOM 609 C CA . CYS A 1 75 ? 9.216 13.407 -9.669 1.00 55.97 75 CYS A CA 1
ATOM 610 C C . CYS A 1 75 ? 9.201 14.837 -10.238 1.00 55.97 75 CYS A C 1
ATOM 612 O O . CYS A 1 75 ? 8.181 15.517 -10.114 1.00 55.97 75 CYS A O 1
ATOM 614 N N . CYS A 1 76 ? 10.276 15.256 -10.910 1.00 47.66 76 CYS A N 1
ATOM 615 C CA . CYS A 1 76 ? 10.407 16.563 -11.557 1.00 47.66 76 CYS A CA 1
ATOM 616 C C . CYS A 1 76 ? 9.909 16.600 -13.018 1.00 47.66 76 CYS A C 1
ATOM 618 O O . CYS A 1 76 ? 9.734 17.681 -13.570 1.00 47.66 76 CYS A O 1
ATOM 620 N N . LEU A 1 77 ? 9.668 15.444 -13.650 1.00 48.41 77 LEU A N 1
ATOM 621 C CA . LEU A 1 77 ? 9.414 15.303 -15.096 1.00 48.41 77 LEU A CA 1
ATOM 622 C C . LEU A 1 77 ? 7.948 14.986 -15.446 1.00 48.41 77 LEU A C 1
ATOM 624 O O . LEU A 1 77 ? 7.617 14.714 -16.597 1.00 48.41 77 LEU A O 1
ATOM 628 N N . GLY A 1 78 ? 7.042 15.053 -14.465 1.00 49.19 78 GLY A N 1
ATOM 629 C CA . GLY A 1 78 ? 5.600 15.059 -14.724 1.00 49.19 78 GLY A CA 1
ATOM 630 C C . GLY A 1 78 ? 4.956 13.694 -14.985 1.00 49.19 78 GLY A C 1
ATOM 631 O O . GLY A 1 78 ? 3.807 13.662 -15.430 1.00 49.19 78 GLY A O 1
ATOM 632 N N . GLN A 1 79 ? 5.614 12.566 -14.676 1.00 56.31 79 GLN A N 1
ATOM 633 C CA . GLN A 1 79 ? 4.920 11.272 -14.675 1.00 56.31 79 GLN A CA 1
ATOM 634 C C . GLN A 1 79 ? 3.692 11.345 -13.756 1.00 56.31 79 GLN A C 1
ATOM 636 O O . GLN A 1 79 ? 3.778 11.540 -12.538 1.00 56.31 79 GLN A O 1
ATOM 641 N N . THR A 1 80 ? 2.511 11.200 -14.358 1.00 72.19 80 THR A N 1
ATOM 642 C CA . THR A 1 80 ? 1.238 11.308 -13.655 1.00 72.19 80 THR A CA 1
ATOM 643 C C . THR A 1 80 ? 1.095 10.120 -12.718 1.00 72.19 80 THR A C 1
ATOM 645 O O . THR A 1 80 ? 0.767 9.025 -13.161 1.00 72.19 80 THR A O 1
ATOM 648 N N . PHE A 1 81 ? 1.289 10.331 -11.416 1.00 79.50 81 PHE A N 1
ATOM 649 C CA . PHE A 1 81 ? 1.013 9.347 -10.358 1.00 79.50 81 PHE A CA 1
ATOM 650 C C . PHE A 1 81 ? -0.289 8.560 -10.565 1.00 79.50 81 PHE A C 1
ATOM 652 O O . PHE A 1 81 ? -0.367 7.389 -10.220 1.00 79.50 81 PHE A O 1
ATOM 659 N N . TRP A 1 82 ? -1.312 9.194 -11.141 1.00 83.12 82 TRP A N 1
ATOM 660 C CA . TRP A 1 82 ? -2.570 8.546 -11.498 1.00 83.12 82 TRP A CA 1
ATOM 661 C C . TRP A 1 82 ? -2.398 7.347 -12.442 1.00 83.12 82 TRP A C 1
ATOM 663 O O . TRP A 1 82 ? -3.086 6.349 -12.249 1.00 83.12 82 TRP A O 1
ATOM 673 N N . LYS A 1 83 ? -1.459 7.402 -13.399 1.00 86.38 83 LYS A N 1
ATOM 674 C CA . LYS A 1 83 ? -1.100 6.283 -14.287 1.00 86.38 83 LYS A CA 1
ATOM 675 C C . LYS A 1 83 ? -0.533 5.116 -13.478 1.00 86.38 83 LYS A C 1
ATOM 677 O O . LYS A 1 83 ? -1.064 4.016 -13.568 1.00 86.38 83 LYS A O 1
ATOM 682 N N . VAL A 1 84 ? 0.461 5.378 -12.623 1.00 88.12 84 VAL A N 1
ATOM 683 C CA . VAL A 1 84 ? 1.086 4.364 -11.750 1.00 88.12 84 VAL A CA 1
ATOM 684 C C . VAL A 1 84 ? 0.063 3.760 -10.786 1.00 88.12 84 VAL A C 1
ATOM 686 O O . VAL A 1 84 ? -0.061 2.543 -10.694 1.00 88.12 84 VAL A O 1
ATOM 689 N N . LYS A 1 85 ? -0.737 4.604 -10.124 1.00 90.38 85 LYS A N 1
ATOM 690 C CA . LYS A 1 85 ? -1.843 4.179 -9.259 1.00 90.38 85 LYS A CA 1
ATOM 691 C C . LYS A 1 85 ? -2.816 3.274 -10.014 1.00 90.38 85 LYS A C 1
ATOM 693 O O . LYS A 1 85 ? -3.153 2.206 -9.518 1.00 90.38 85 LYS A O 1
ATOM 698 N N . SER A 1 86 ? -3.264 3.696 -11.198 1.00 90.75 86 SER A N 1
ATOM 699 C CA . SER A 1 86 ? -4.215 2.929 -12.006 1.00 90.75 86 SER A CA 1
ATOM 700 C C . SER A 1 86 ? -3.638 1.580 -12.426 1.00 90.75 86 SER A C 1
ATOM 702 O O . SER A 1 86 ? -4.321 0.573 -12.285 1.00 90.75 86 SER A O 1
ATOM 704 N N . MET A 1 87 ? -2.387 1.552 -12.887 1.00 91.25 87 MET A N 1
ATOM 705 C CA . MET A 1 87 ? -1.689 0.332 -13.290 1.00 91.25 87 MET A CA 1
ATOM 706 C C . MET A 1 87 ? -1.568 -0.654 -12.123 1.00 91.25 87 MET A C 1
ATOM 708 O O . MET A 1 87 ? -2.045 -1.779 -12.228 1.00 91.25 87 MET A O 1
ATOM 712 N N . LEU A 1 88 ? -1.007 -0.225 -10.985 1.00 92.69 88 LEU A N 1
ATOM 713 C CA . LEU A 1 88 ? -0.774 -1.108 -9.836 1.00 92.69 88 LEU A CA 1
ATOM 714 C C . LEU A 1 88 ? -2.085 -1.619 -9.226 1.00 92.69 88 LEU A C 1
ATOM 716 O O . LEU A 1 88 ? -2.178 -2.800 -8.901 1.00 92.69 88 LEU A O 1
ATOM 720 N N . MET A 1 89 ? -3.121 -0.779 -9.139 1.00 92.00 89 MET A N 1
ATOM 721 C CA . MET A 1 89 ? -4.431 -1.209 -8.634 1.00 92.00 89 MET A CA 1
ATOM 722 C C . MET A 1 89 ? -5.120 -2.217 -9.560 1.00 92.00 89 MET A C 1
ATOM 724 O O . MET A 1 89 ? -5.747 -3.153 -9.068 1.00 92.00 89 MET A O 1
ATOM 728 N N . LYS A 1 90 ? -4.978 -2.067 -10.885 1.00 92.00 90 LYS A N 1
ATOM 729 C CA . LYS A 1 90 ? -5.562 -2.985 -11.879 1.00 92.00 90 LYS A CA 1
ATOM 730 C C . LYS A 1 90 ? -4.974 -4.391 -11.831 1.00 92.00 90 LYS A C 1
ATOM 732 O O . LYS A 1 90 ? -5.664 -5.322 -12.224 1.00 92.00 90 LYS A O 1
ATOM 737 N N . THR A 1 91 ? -3.744 -4.554 -11.336 1.00 91.12 91 THR A N 1
ATOM 738 C CA . THR A 1 91 ? -3.116 -5.882 -11.224 1.00 91.12 91 THR A CA 1
ATOM 739 C C . THR A 1 91 ? -3.919 -6.843 -10.345 1.00 91.12 91 THR A C 1
ATOM 741 O O . THR A 1 91 ? -3.806 -8.049 -10.508 1.00 91.12 91 THR A O 1
ATO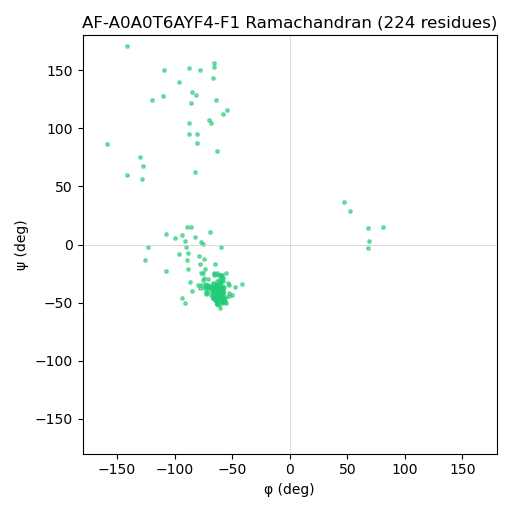M 744 N N . GLY A 1 92 ? -4.716 -6.338 -9.394 1.00 88.81 92 GLY A N 1
ATOM 745 C CA . GLY A 1 92 ? -5.472 -7.191 -8.476 1.00 88.81 92 GLY A CA 1
ATOM 746 C C . GLY A 1 92 ? -4.597 -7.970 -7.486 1.00 88.81 92 GLY A C 1
ATOM 747 O O . GLY A 1 92 ? -5.093 -8.878 -6.819 1.00 88.81 92 GLY A O 1
ATOM 748 N N . HIS A 1 93 ? -3.319 -7.609 -7.334 1.00 91.50 93 HIS A N 1
ATOM 749 C CA . HIS A 1 93 ? -2.396 -8.246 -6.395 1.00 91.50 93 HIS A CA 1
ATOM 750 C C . HIS A 1 93 ? -2.044 -7.338 -5.213 1.00 91.50 93 HIS A C 1
ATOM 752 O O . HIS A 1 93 ? -2.008 -6.111 -5.310 1.00 91.50 93 HIS A O 1
ATOM 758 N N . VAL A 1 94 ? -1.757 -7.951 -4.064 1.00 92.62 94 VAL A N 1
ATOM 759 C CA . VAL A 1 94 ? -1.456 -7.217 -2.826 1.00 92.62 94 VAL A CA 1
ATOM 760 C C . VAL A 1 94 ? -0.088 -6.527 -2.894 1.00 92.62 94 VAL A C 1
ATOM 762 O O . VAL A 1 94 ? 0.035 -5.393 -2.439 1.00 92.62 94 VAL A O 1
ATOM 765 N N . LEU A 1 95 ? 0.926 -7.168 -3.489 1.00 93.81 95 LEU A N 1
ATOM 766 C CA . LEU A 1 95 ? 2.295 -6.637 -3.546 1.00 93.81 95 LEU A CA 1
ATOM 767 C C . LEU A 1 95 ? 2.407 -5.316 -4.338 1.00 93.81 95 LEU A C 1
ATOM 769 O O . LEU A 1 95 ? 2.896 -4.347 -3.755 1.00 93.81 95 LEU A O 1
ATOM 773 N N . PRO A 1 96 ? 1.901 -5.194 -5.582 1.00 94.81 96 PRO A N 1
ATOM 774 C CA . PRO A 1 96 ? 1.825 -3.914 -6.300 1.00 94.81 96 PRO A CA 1
ATOM 775 C C . PRO A 1 96 ? 1.188 -2.784 -5.492 1.00 94.81 96 PRO A C 1
ATOM 777 O O . PRO A 1 96 ? 1.684 -1.659 -5.466 1.00 94.81 96 PRO A O 1
ATOM 780 N N . ASN A 1 97 ? 0.095 -3.090 -4.795 1.00 94.50 97 ASN A N 1
ATOM 781 C CA . ASN A 1 97 ? -0.632 -2.117 -3.992 1.00 94.50 97 ASN A CA 1
ATOM 782 C C . ASN A 1 97 ? 0.138 -1.695 -2.730 1.00 94.50 97 ASN A C 1
ATOM 784 O O . ASN A 1 97 ? 0.086 -0.528 -2.347 1.00 94.50 97 ASN A O 1
ATOM 788 N N . LEU A 1 98 ? 0.896 -2.605 -2.110 1.00 94.62 98 LEU A N 1
ATOM 789 C CA . LEU A 1 98 ? 1.835 -2.259 -1.038 1.00 94.62 98 LEU A CA 1
ATOM 790 C C . LEU A 1 98 ? 2.949 -1.343 -1.554 1.00 94.62 98 LEU A C 1
ATOM 792 O O . LEU A 1 98 ? 3.240 -0.322 -0.934 1.00 94.62 98 LEU A O 1
ATOM 796 N N . PHE A 1 99 ? 3.526 -1.652 -2.717 1.00 94.12 99 PHE A N 1
ATOM 797 C CA . PHE A 1 99 ? 4.522 -0.788 -3.352 1.00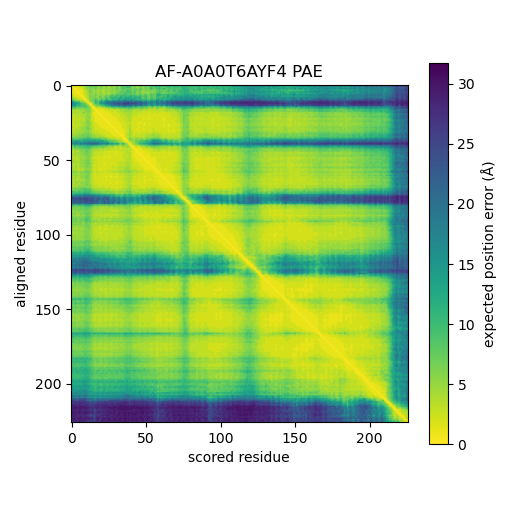 94.12 99 PHE A CA 1
ATOM 798 C C . PHE A 1 99 ? 3.962 0.595 -3.684 1.00 94.12 99 PHE A C 1
ATOM 800 O O . PHE A 1 99 ? 4.661 1.587 -3.502 1.00 94.12 99 PHE A O 1
ATOM 807 N N . LEU A 1 100 ? 2.691 0.700 -4.076 1.00 93.62 100 LEU A N 1
ATOM 808 C CA . LEU A 1 100 ? 2.037 1.993 -4.266 1.00 93.62 100 LEU A CA 1
ATOM 809 C C . LEU A 1 100 ? 2.023 2.832 -2.975 1.00 93.62 100 LEU A C 1
ATOM 811 O O . LEU A 1 100 ? 2.297 4.031 -3.034 1.00 93.62 100 LEU A O 1
ATOM 815 N N . VAL A 1 101 ? 1.754 2.219 -1.815 1.00 93.75 101 VAL A N 1
ATOM 816 C CA . VAL A 1 101 ? 1.838 2.902 -0.508 1.00 93.75 101 VAL A CA 1
ATOM 817 C C . VAL A 1 101 ? 3.272 3.351 -0.221 1.00 93.75 101 VAL A C 1
ATOM 819 O O . VAL A 1 101 ? 3.481 4.497 0.172 1.00 93.75 101 VAL A O 1
ATOM 822 N N . LEU A 1 102 ? 4.267 2.494 -0.475 1.00 92.25 102 LEU A N 1
ATOM 823 C CA . LEU A 1 102 ? 5.685 2.824 -0.280 1.00 92.25 102 LEU A CA 1
ATOM 824 C C . LEU A 1 102 ? 6.142 3.988 -1.168 1.00 92.25 102 LEU A C 1
ATOM 826 O O . LEU A 1 102 ? 6.801 4.901 -0.678 1.00 92.25 102 LEU A O 1
ATOM 830 N N . ILE A 1 103 ? 5.753 3.992 -2.444 1.00 90.50 103 ILE A N 1
ATOM 831 C CA . ILE A 1 103 ? 6.077 5.062 -3.397 1.00 90.50 103 ILE A CA 1
ATOM 832 C C . ILE A 1 103 ? 5.496 6.398 -2.923 1.00 90.50 103 ILE A C 1
ATOM 834 O O . ILE A 1 103 ? 6.179 7.422 -2.962 1.00 90.50 103 ILE A O 1
ATOM 838 N N . VAL A 1 104 ? 4.243 6.406 -2.450 1.00 88.88 104 VAL A N 1
ATOM 839 C CA . VAL A 1 104 ? 3.633 7.628 -1.904 1.00 88.88 104 VAL A CA 1
ATOM 840 C C . VAL A 1 104 ? 4.346 8.076 -0.638 1.00 88.88 104 VAL A C 1
ATOM 842 O O . VAL A 1 104 ? 4.666 9.256 -0.537 1.00 88.88 104 VAL A O 1
ATOM 845 N N . ASN A 1 105 ? 4.628 7.162 0.291 1.00 88.25 105 ASN A N 1
ATOM 846 C CA . ASN A 1 105 ? 5.335 7.483 1.531 1.00 88.25 105 ASN A CA 1
ATOM 847 C C . ASN A 1 105 ? 6.706 8.103 1.260 1.00 88.25 105 ASN A C 1
ATOM 849 O O . ASN A 1 105 ? 6.987 9.186 1.758 1.00 88.25 105 ASN A O 1
ATOM 853 N N . GLN A 1 106 ? 7.518 7.482 0.402 1.00 86.56 106 GLN A N 1
ATOM 854 C CA . GLN A 1 106 ? 8.830 8.016 0.026 1.00 86.56 106 GLN A CA 1
ATOM 855 C C . GLN A 1 106 ? 8.726 9.416 -0.578 1.00 86.56 106 GLN A C 1
ATOM 857 O O . GLN A 1 106 ? 9.522 10.292 -0.252 1.00 86.56 106 GLN A O 1
ATOM 862 N N . LYS A 1 107 ? 7.717 9.652 -1.423 1.00 83.56 107 LYS A N 1
ATOM 863 C CA . LYS A 1 107 ? 7.473 10.971 -2.006 1.00 83.56 107 LYS A CA 1
ATOM 864 C C . LYS A 1 107 ? 7.085 12.009 -0.954 1.00 83.56 107 LYS A C 1
ATOM 866 O O . LYS A 1 107 ? 7.544 13.143 -1.036 1.00 83.56 107 LYS A O 1
ATOM 871 N N . VAL A 1 108 ? 6.233 11.643 0.002 1.00 83.12 108 VAL A N 1
ATOM 872 C CA . VAL A 1 108 ? 5.835 12.537 1.096 1.00 83.12 108 VAL A CA 1
ATOM 873 C C . VAL A 1 108 ? 7.049 12.897 1.949 1.00 83.12 108 VAL A C 1
ATOM 875 O O . VAL A 1 108 ? 7.297 14.086 2.130 1.00 83.12 108 VAL A O 1
ATOM 878 N N . SER A 1 109 ? 7.847 11.909 2.364 1.00 84.56 109 SER A N 1
ATOM 879 C CA . SER A 1 109 ? 9.079 12.137 3.129 1.00 84.56 109 SER A CA 1
ATOM 880 C C . SER A 1 109 ? 10.068 13.021 2.367 1.00 84.56 109 SER A C 1
ATOM 882 O O . SER A 1 109 ? 10.553 14.010 2.907 1.00 84.56 109 SER A O 1
ATOM 884 N N . TYR A 1 110 ? 10.295 12.743 1.079 1.00 83.44 110 TYR A N 1
ATOM 885 C CA . TYR A 1 110 ? 11.185 13.552 0.245 1.00 83.44 110 TYR A CA 1
ATOM 886 C C . TYR A 1 110 ? 10.724 15.013 0.149 1.00 83.44 110 TYR A C 1
ATOM 888 O O . TYR A 1 110 ? 11.542 15.924 0.256 1.00 83.44 110 TYR A O 1
ATOM 896 N N . ILE A 1 111 ? 9.423 15.256 -0.044 1.00 81.00 111 ILE A N 1
ATOM 897 C CA . ILE A 1 111 ? 8.876 16.618 -0.110 1.00 81.00 111 ILE A CA 1
ATOM 898 C C . ILE A 1 111 ? 9.037 17.322 1.241 1.00 81.00 111 ILE A C 1
ATOM 900 O O . ILE A 1 111 ? 9.501 18.455 1.266 1.00 81.00 111 ILE A O 1
ATOM 904 N N . GLN A 1 112 ? 8.709 16.663 2.352 1.00 80.38 112 GLN A N 1
ATOM 905 C CA . GLN A 1 112 ? 8.839 17.246 3.694 1.00 80.38 112 GLN A CA 1
ATOM 906 C C . GLN A 1 112 ? 10.288 17.625 4.039 1.00 80.38 112 GLN A C 1
ATOM 908 O O . GLN A 1 112 ? 10.525 18.646 4.680 1.00 80.38 112 GLN A O 1
ATOM 913 N N . GLU A 1 113 ? 11.262 16.827 3.599 1.00 82.62 113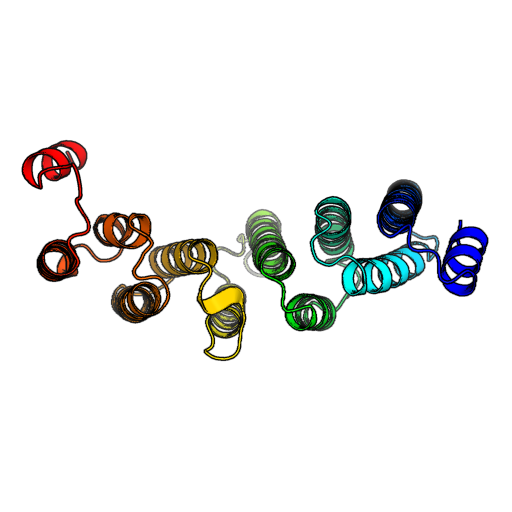 GLU A N 1
ATOM 914 C CA . GLU A 1 113 ? 12.682 17.077 3.864 1.00 82.62 113 GLU A CA 1
ATOM 915 C C . GLU A 1 113 ? 13.290 18.159 2.960 1.00 82.62 113 GLU A C 1
ATOM 917 O O . GLU A 1 113 ? 14.130 18.935 3.419 1.00 82.62 113 GLU A O 1
ATOM 922 N N . ASN A 1 114 ? 12.882 18.215 1.685 1.00 81.50 114 ASN A N 1
ATOM 923 C CA . ASN A 1 114 ? 13.569 19.011 0.661 1.00 81.50 114 ASN A CA 1
ATOM 924 C C . ASN A 1 114 ? 12.816 20.273 0.223 1.00 81.50 114 ASN A C 1
ATOM 926 O O . ASN A 1 114 ? 13.444 21.183 -0.320 1.00 81.50 114 ASN A O 1
ATOM 930 N N . TRP A 1 115 ? 11.493 20.351 0.401 1.00 77.75 115 TRP A N 1
ATOM 931 C CA . TRP A 1 115 ? 10.727 21.511 -0.059 1.00 77.75 115 TRP A CA 1
ATOM 932 C C . TRP A 1 115 ? 10.728 22.629 0.977 1.00 77.75 115 TRP A C 1
ATOM 934 O O . TRP A 1 115 ? 10.262 22.478 2.109 1.00 77.75 115 TRP A O 1
ATOM 944 N N . ILE A 1 116 ? 11.217 23.779 0.528 1.00 79.75 116 ILE A N 1
ATOM 945 C CA . ILE A 1 116 ? 11.206 25.041 1.254 1.00 79.75 116 ILE A CA 1
ATOM 946 C C . ILE A 1 116 ? 10.204 25.942 0.539 1.00 79.75 116 ILE A C 1
ATOM 948 O O . ILE A 1 116 ? 10.270 26.096 -0.683 1.00 79.75 116 ILE A O 1
ATOM 952 N N . ASP A 1 117 ? 9.262 26.505 1.286 1.00 75.19 117 ASP A N 1
ATOM 953 C CA . ASP A 1 117 ? 8.331 27.484 0.745 1.00 75.19 117 ASP A CA 1
ATOM 954 C C . ASP A 1 117 ? 9.112 28.726 0.302 1.00 75.19 117 ASP A C 1
ATOM 956 O O . ASP A 1 117 ? 9.853 29.340 1.068 1.00 75.19 117 ASP A O 1
ATOM 960 N N . THR A 1 118 ? 8.946 29.099 -0.964 1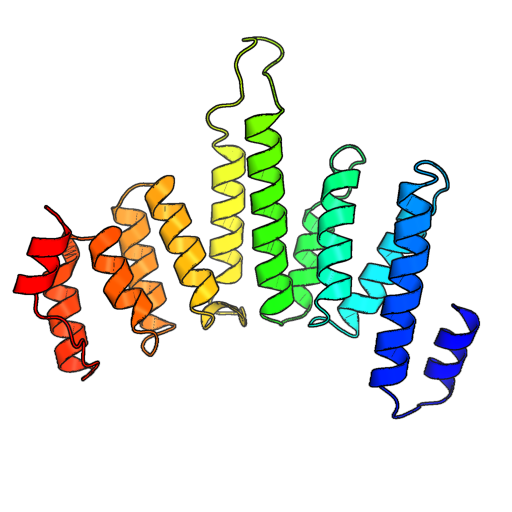.00 78.88 118 THR A N 1
ATOM 961 C CA . THR A 1 118 ? 9.620 30.247 -1.571 1.00 78.88 118 THR A CA 1
ATOM 962 C C . THR A 1 118 ? 9.248 31.581 -0.928 1.00 78.88 118 THR A C 1
ATOM 964 O O . THR A 1 118 ? 10.026 32.525 -1.036 1.00 78.88 118 THR A O 1
ATOM 967 N N . PHE A 1 119 ? 8.076 31.683 -0.292 1.00 77.44 119 PHE A N 1
ATOM 968 C CA . PHE A 1 119 ? 7.606 32.924 0.325 1.00 77.44 119 PHE A CA 1
ATOM 969 C C . PHE A 1 119 ? 7.967 33.022 1.804 1.00 77.44 119 PHE A C 1
ATOM 971 O O . PHE A 1 119 ? 8.432 34.071 2.244 1.00 77.44 119 PHE A O 1
ATOM 978 N N . THR A 1 120 ? 7.753 31.953 2.571 1.00 80.69 120 THR A N 1
ATOM 979 C CA . THR A 1 120 ? 8.031 31.953 4.017 1.00 80.69 120 THR A CA 1
ATOM 980 C C . THR A 1 120 ? 9.469 31.548 4.341 1.00 80.69 120 THR A C 1
ATOM 982 O O . THR A 1 120 ? 9.970 31.885 5.409 1.00 80.69 120 THR A O 1
ATOM 985 N N . GLY A 1 121 ? 10.163 30.857 3.429 1.00 78.56 121 GLY A N 1
ATOM 986 C CA . GLY A 1 121 ? 11.493 30.294 3.675 1.00 78.56 121 GLY A CA 1
ATOM 987 C C . GLY A 1 121 ? 11.484 29.129 4.669 1.00 78.56 121 GLY A C 1
ATOM 988 O O . GLY A 1 121 ? 12.544 28.597 5.005 1.00 78.56 121 GLY A O 1
ATOM 989 N N . GLU A 1 122 ? 10.305 28.721 5.138 1.00 76.50 122 GLU A N 1
ATOM 990 C CA . GLU A 1 122 ? 10.132 27.612 6.062 1.00 76.50 122 GLU A CA 1
ATOM 991 C C . GLU A 1 122 ? 10.009 26.294 5.295 1.00 76.50 122 GLU A C 1
ATOM 993 O O . GLU A 1 122 ? 9.560 26.234 4.145 1.00 76.50 122 GLU A O 1
ATOM 998 N N . ARG A 1 123 ? 10.424 25.202 5.940 1.00 71.56 123 ARG A N 1
ATOM 999 C CA . ARG A 1 123 ? 10.157 23.862 5.413 1.00 71.56 123 ARG A CA 1
ATOM 1000 C C . ARG A 1 123 ? 8.656 23.608 5.453 1.00 71.56 123 ARG A C 1
ATOM 1002 O O . ARG A 1 123 ? 7.989 24.007 6.404 1.00 71.56 123 ARG A O 1
ATOM 1009 N N . LEU A 1 124 ? 8.146 22.905 4.445 1.00 66.00 124 LEU A N 1
ATOM 1010 C CA . LEU A 1 124 ? 6.746 22.487 4.350 1.00 66.00 124 LEU A CA 1
ATOM 1011 C C . LEU A 1 124 ? 6.382 21.521 5.495 1.00 66.00 124 LEU A C 1
ATOM 1013 O O . LEU A 1 124 ? 6.368 20.303 5.323 1.00 66.00 124 LEU A O 1
ATOM 1017 N N . ALA A 1 125 ? 6.103 22.057 6.682 1.00 58.56 125 ALA A N 1
ATOM 1018 C CA . ALA A 1 125 ? 5.951 21.243 7.880 1.00 58.56 125 ALA A CA 1
ATOM 1019 C C . ALA A 1 125 ? 4.641 20.444 7.905 1.00 58.56 125 ALA A C 1
ATOM 1021 O O . ALA A 1 125 ? 4.590 19.426 8.588 1.00 58.56 125 ALA A O 1
ATOM 1022 N N . ASP A 1 126 ? 3.599 20.827 7.150 1.00 65.69 126 ASP A N 1
ATOM 1023 C CA . ASP A 1 126 ? 2.363 20.041 7.165 1.00 65.69 126 ASP A CA 1
ATOM 1024 C C . ASP A 1 126 ? 1.439 20.227 5.948 1.00 65.69 126 ASP A C 1
ATOM 1026 O O . ASP A 1 126 ? 0.493 21.016 5.940 1.00 65.69 126 ASP A O 1
ATOM 1030 N N . HIS A 1 127 ? 1.679 19.466 4.875 1.00 72.31 127 HIS A N 1
ATOM 1031 C CA . HIS A 1 127 ? 0.800 19.500 3.704 1.00 72.31 127 HIS A CA 1
ATOM 1032 C C . HIS A 1 127 ? -0.457 18.647 3.902 1.00 72.31 127 HIS A C 1
ATOM 1034 O O . HIS A 1 127 ? -0.496 17.463 3.549 1.00 72.31 127 HIS A O 1
ATOM 1040 N N . VAL A 1 128 ? -1.540 19.295 4.341 1.00 79.62 128 VAL A N 1
ATOM 1041 C CA . VAL A 1 128 ? -2.904 18.728 4.399 1.00 79.62 128 VAL A CA 1
ATOM 1042 C C . VAL A 1 128 ? -3.285 18.020 3.087 1.00 79.62 128 VAL A C 1
ATOM 1044 O O . VAL A 1 128 ? -3.904 16.957 3.095 1.00 79.62 128 VAL A O 1
ATOM 1047 N N . GLY A 1 129 ? -2.853 18.551 1.936 1.00 82.44 129 GLY A N 1
ATOM 1048 C CA . GLY A 1 129 ? -3.089 17.934 0.626 1.00 82.44 129 GLY A CA 1
ATOM 1049 C C . GLY A 1 129 ? -2.427 16.559 0.440 1.00 82.44 129 GLY A C 1
ATOM 1050 O O . GLY A 1 129 ? -3.040 15.659 -0.138 1.00 82.44 129 GLY A O 1
ATOM 1051 N N . LEU A 1 130 ? -1.205 16.366 0.948 1.00 83.19 130 LEU A N 1
ATOM 1052 C CA . LEU A 1 130 ? -0.503 15.078 0.881 1.00 83.19 130 LEU A CA 1
ATOM 1053 C C . LEU A 1 130 ? -1.144 14.057 1.826 1.00 83.19 130 LEU A C 1
ATOM 1055 O O . LEU A 1 130 ? -1.388 12.921 1.412 1.00 83.19 130 LEU A O 1
ATOM 1059 N N . LYS A 1 131 ? -1.523 14.488 3.038 1.00 88.62 131 LYS A N 1
ATOM 1060 C CA . LYS A 1 131 ? -2.274 13.663 3.996 1.00 88.62 131 LYS A CA 1
ATOM 1061 C C . LYS A 1 131 ? -3.603 13.188 3.408 1.00 88.62 131 LYS A C 1
ATOM 1063 O O . LYS A 1 131 ? -3.885 11.994 3.402 1.00 88.62 131 LYS A O 1
ATOM 1068 N N . ASN A 1 132 ? -4.387 14.090 2.818 1.00 89.88 132 ASN A N 1
ATOM 1069 C CA . ASN A 1 132 ? -5.671 13.744 2.199 1.00 89.88 132 ASN A CA 1
ATOM 1070 C C . ASN A 1 132 ? -5.520 12.785 1.013 1.00 89.88 132 ASN A C 1
ATOM 1072 O O . ASN A 1 132 ? -6.345 11.890 0.815 1.00 89.88 132 ASN A O 1
ATOM 1076 N N . ARG A 1 133 ? -4.449 12.932 0.227 1.00 89.00 133 ARG A N 1
ATOM 1077 C CA . ARG A 1 133 ? -4.141 12.012 -0.871 1.00 89.00 133 ARG A CA 1
ATOM 1078 C C . ARG A 1 133 ? -3.783 10.618 -0.363 1.00 89.00 133 ARG A C 1
ATOM 1080 O O . ARG A 1 133 ? -4.257 9.639 -0.938 1.00 89.00 133 ARG A O 1
ATOM 1087 N N . MET A 1 134 ? -2.988 10.530 0.701 1.00 91.81 134 MET A N 1
ATOM 1088 C CA . MET A 1 134 ? -2.651 9.259 1.336 1.00 91.81 134 MET A CA 1
ATOM 1089 C C . MET A 1 134 ? -3.885 8.605 1.972 1.00 91.81 134 MET A C 1
ATOM 1091 O O . MET A 1 134 ? -4.152 7.428 1.742 1.00 91.81 134 MET A O 1
ATOM 1095 N N . LEU A 1 135 ? -4.719 9.386 2.660 1.00 94.00 135 LEU A N 1
ATOM 1096 C CA . LEU A 1 135 ? -6.003 8.932 3.192 1.00 94.00 135 LEU A CA 1
ATOM 1097 C C . LEU A 1 135 ? -6.915 8.378 2.085 1.00 94.00 135 LEU A C 1
ATOM 1099 O O . LEU A 1 135 ? -7.497 7.304 2.231 1.00 94.00 135 LEU A O 1
ATOM 1103 N N . SER A 1 136 ? -7.024 9.080 0.952 1.00 93.75 136 SER A N 1
ATOM 1104 C CA . SER A 1 136 ? -7.781 8.608 -0.215 1.00 93.75 136 SER A CA 1
ATOM 1105 C C . SER A 1 136 ? -7.209 7.309 -0.787 1.00 93.75 136 SER A C 1
ATOM 1107 O O . SER A 1 136 ? -7.974 6.429 -1.185 1.00 93.75 136 SER A O 1
ATOM 1109 N N . LEU A 1 137 ? -5.880 7.161 -0.808 1.00 94.62 137 LEU A N 1
ATOM 1110 C CA . LEU A 1 137 ? -5.231 5.924 -1.225 1.00 94.62 137 LEU A CA 1
ATOM 1111 C C . LEU A 1 137 ? -5.598 4.768 -0.291 1.00 94.62 137 LEU A C 1
ATOM 1113 O O . LEU A 1 137 ? -6.076 3.749 -0.780 1.00 94.62 137 LEU A O 1
ATOM 1117 N N . PHE A 1 138 ? -5.457 4.931 1.024 1.00 96.56 138 PHE A N 1
ATOM 1118 C CA . PHE A 1 138 ? -5.829 3.887 1.979 1.00 96.56 138 PHE A CA 1
ATOM 1119 C C . PHE A 1 138 ? -7.307 3.512 1.882 1.00 96.56 138 PHE A C 1
ATOM 1121 O O . PHE A 1 138 ? -7.624 2.328 1.803 1.00 96.56 138 PHE A O 1
ATOM 1128 N N . ARG A 1 139 ? -8.214 4.494 1.789 1.00 95.44 139 ARG A N 1
ATOM 1129 C CA . ARG A 1 139 ? -9.651 4.238 1.569 1.00 95.44 139 ARG A CA 1
ATOM 1130 C C . ARG A 1 139 ? -9.907 3.448 0.287 1.00 95.44 139 ARG A C 1
ATOM 1132 O O . ARG A 1 139 ? -10.741 2.553 0.278 1.00 95.44 139 ARG A O 1
ATOM 1139 N N . SER A 1 140 ? -9.171 3.756 -0.779 1.00 94.69 140 SER A N 1
ATOM 1140 C CA . SER A 1 140 ? -9.245 3.007 -2.032 1.00 94.69 140 SER A CA 1
ATOM 1141 C C . SER A 1 140 ? -8.712 1.584 -1.889 1.00 94.69 140 SER A C 1
ATOM 1143 O O . SER A 1 140 ? -9.275 0.700 -2.505 1.00 94.69 140 SER A O 1
ATOM 1145 N N . LEU A 1 141 ? -7.648 1.351 -1.118 1.00 95.56 141 LEU A N 1
ATOM 1146 C CA . LEU A 1 141 ? -7.052 0.022 -0.916 1.00 95.56 141 LEU A CA 1
ATOM 1147 C C . LEU A 1 141 ? -7.848 -0.853 0.063 1.00 95.56 141 LEU A C 1
ATOM 1149 O O . LEU A 1 141 ? -7.760 -2.076 0.022 1.00 95.56 141 LEU A O 1
ATOM 1153 N N . THR A 1 142 ? -8.614 -0.236 0.953 1.00 95.94 142 THR A N 1
ATOM 1154 C CA . THR A 1 142 ? -9.432 -0.916 1.969 1.00 95.94 142 THR A CA 1
ATOM 1155 C C . THR A 1 142 ? -10.904 -1.017 1.575 1.00 95.94 142 THR A C 1
ATOM 1157 O O . THR A 1 142 ? -11.723 -1.470 2.372 1.00 95.94 142 THR A O 1
ATOM 1160 N N . SER A 1 143 ? -11.259 -0.612 0.353 1.00 94.69 143 SER A N 1
ATOM 1161 C CA . SER A 1 143 ? -12.625 -0.733 -0.149 1.00 94.69 143 SER A CA 1
ATOM 1162 C C . SER A 1 143 ? -13.041 -2.199 -0.307 1.00 94.69 143 SER A C 1
ATOM 1164 O O . SER A 1 143 ? -12.207 -3.092 -0.476 1.00 94.69 143 SER A O 1
ATOM 1166 N N . THR A 1 144 ? -14.353 -2.444 -0.267 1.00 90.75 144 THR A N 1
ATOM 1167 C CA . THR A 1 144 ? -14.974 -3.780 -0.355 1.00 90.75 144 THR A CA 1
ATOM 1168 C C . THR A 1 144 ? -14.524 -4.582 -1.570 1.00 90.75 144 THR A C 1
ATOM 1170 O O . THR A 1 144 ? -14.354 -5.797 -1.471 1.00 90.75 144 THR A O 1
ATOM 1173 N N . ASP A 1 145 ? -14.283 -3.890 -2.681 1.00 90.50 145 ASP A N 1
ATOM 1174 C CA . ASP A 1 145 ? -14.045 -4.491 -3.994 1.00 90.50 145 ASP A CA 1
ATOM 1175 C C . ASP A 1 145 ? -12.566 -4.825 -4.238 1.00 90.50 145 ASP A C 1
ATOM 1177 O O . ASP A 1 145 ? -12.223 -5.461 -5.234 1.00 90.50 145 ASP A O 1
ATOM 1181 N N . MET A 1 146 ? -11.670 -4.411 -3.337 1.00 92.12 146 MET A N 1
ATOM 1182 C CA . MET A 1 146 ? -10.230 -4.582 -3.509 1.00 92.12 146 MET A CA 1
ATOM 1183 C C . MET A 1 146 ? -9.700 -5.829 -2.803 1.00 92.12 146 MET A C 1
ATOM 1185 O O . MET A 1 146 ? -10.027 -6.121 -1.651 1.00 92.12 146 MET A O 1
ATOM 1189 N N . CYS A 1 147 ? -8.773 -6.530 -3.464 1.00 89.88 147 CYS A N 1
ATOM 1190 C CA . CYS A 1 147 ? -8.104 -7.712 -2.907 1.00 89.88 147 CYS A CA 1
ATOM 1191 C C . CYS A 1 147 ? -7.317 -7.405 -1.619 1.00 89.88 147 CYS A C 1
ATOM 1193 O O . CYS A 1 147 ? -7.139 -8.263 -0.755 1.00 89.88 147 CYS A O 1
ATOM 1195 N N . THR A 1 148 ? -6.877 -6.157 -1.468 1.00 94.06 148 THR A N 1
ATOM 1196 C CA . THR A 1 148 ? -6.093 -5.649 -0.346 1.00 94.06 148 THR A CA 1
ATOM 1197 C C . THR A 1 148 ? -6.888 -5.456 0.937 1.00 94.06 148 THR A C 1
ATOM 1199 O O . THR A 1 148 ? -6.281 -5.333 1.998 1.00 94.06 148 THR A O 1
ATOM 1202 N N . ARG A 1 149 ? -8.225 -5.502 0.886 1.00 94.69 149 ARG A N 1
ATOM 1203 C CA . ARG A 1 149 ? -9.090 -5.370 2.066 1.00 94.69 149 ARG A CA 1
ATOM 1204 C C . ARG A 1 149 ? -8.804 -6.417 3.142 1.00 94.69 149 ARG A C 1
ATOM 1206 O O . ARG A 1 149 ? -8.920 -6.125 4.322 1.00 94.69 149 ARG A O 1
ATOM 1213 N N . ARG A 1 150 ? -8.375 -7.620 2.753 1.00 93.00 150 ARG A N 1
ATOM 1214 C CA . ARG A 1 150 ? -7.986 -8.694 3.689 1.00 93.00 150 ARG A CA 1
ATOM 1215 C C . ARG A 1 150 ? -6.484 -8.720 3.995 1.00 93.00 150 ARG A C 1
ATOM 1217 O O . ARG A 1 150 ? -5.985 -9.663 4.605 1.00 93.00 150 ARG A O 1
ATOM 1224 N N . CYS A 1 151 ? -5.732 -7.712 3.553 1.00 94.56 151 CYS A N 1
ATOM 1225 C CA . CYS A 1 151 ? -4.315 -7.591 3.860 1.00 94.56 151 CYS A CA 1
ATOM 1226 C C . CYS A 1 151 ? -4.136 -6.851 5.186 1.00 94.56 151 CYS A C 1
ATOM 1228 O O . CYS A 1 151 ? -4.223 -5.625 5.256 1.00 94.56 151 CYS A O 1
ATOM 1230 N N . GLY A 1 152 ? -3.812 -7.601 6.237 1.00 94.62 152 GLY A N 1
ATOM 1231 C CA . GLY A 1 152 ? -3.578 -7.022 7.554 1.00 94.62 152 GLY A CA 1
ATOM 1232 C C . GLY A 1 152 ? -2.441 -5.992 7.597 1.00 94.62 152 GLY A C 1
ATOM 1233 O O . GLY A 1 152 ? -2.541 -5.019 8.332 1.00 94.62 152 GLY A O 1
ATOM 1234 N N . LEU A 1 153 ? -1.398 -6.134 6.767 1.00 95.38 153 LEU A N 1
ATOM 1235 C CA . LEU A 1 153 ? -0.312 -5.146 6.691 1.00 95.38 153 LEU A CA 1
ATOM 1236 C C . LEU A 1 153 ? -0.808 -3.774 6.204 1.00 95.38 153 LEU A C 1
ATOM 1238 O O . LEU A 1 153 ? -0.391 -2.756 6.746 1.00 95.38 153 LEU A O 1
ATOM 1242 N N . ILE A 1 154 ? -1.726 -3.736 5.232 1.00 96.19 154 ILE A N 1
ATOM 1243 C CA . ILE A 1 154 ? -2.309 -2.477 4.738 1.00 96.19 154 ILE A CA 1
ATOM 1244 C C . ILE A 1 154 ? -3.126 -1.798 5.834 1.00 96.19 154 ILE A C 1
ATOM 1246 O O . ILE A 1 154 ? -3.004 -0.589 6.011 1.00 96.19 154 ILE A O 1
ATOM 1250 N N . TRP A 1 155 ? -3.899 -2.566 6.604 1.00 96.75 155 TRP A N 1
ATOM 1251 C CA . TRP A 1 155 ? -4.631 -2.030 7.750 1.00 96.75 155 TRP A CA 1
ATOM 1252 C C . TRP A 1 155 ? -3.709 -1.468 8.825 1.00 96.75 155 TRP A C 1
ATOM 1254 O O . TRP A 1 155 ? -3.962 -0.371 9.306 1.00 96.75 155 TRP A O 1
ATOM 1264 N N . ARG A 1 156 ? -2.617 -2.163 9.163 1.00 96.06 156 ARG A N 1
ATOM 1265 C CA . ARG A 1 156 ? -1.644 -1.658 10.146 1.00 96.06 156 ARG A CA 1
ATOM 1266 C C . ARG A 1 156 ? -0.996 -0.352 9.689 1.00 96.06 156 ARG A C 1
ATOM 1268 O O . ARG A 1 156 ? -0.950 0.597 10.461 1.00 96.06 156 ARG A O 1
ATOM 1275 N N . LEU A 1 157 ? -0.583 -0.272 8.421 1.00 95.81 157 LEU A N 1
ATOM 1276 C CA . LEU A 1 157 ? -0.050 0.965 7.835 1.00 95.81 157 LEU A CA 1
ATOM 1277 C C . LEU A 1 157 ? -1.090 2.094 7.835 1.00 95.81 157 LEU A C 1
ATOM 1279 O O . LEU A 1 157 ? -0.752 3.243 8.108 1.00 95.81 157 LEU A O 1
ATOM 1283 N N . TYR A 1 158 ? -2.354 1.774 7.551 1.00 96.50 158 TYR A N 1
ATOM 1284 C CA . TYR A 1 158 ? -3.432 2.757 7.566 1.00 96.50 158 TYR A CA 1
ATOM 1285 C C . TYR A 1 158 ? -3.708 3.283 8.980 1.00 96.50 158 TYR A C 1
ATOM 1287 O O . TYR A 1 158 ? -3.814 4.491 9.168 1.00 96.50 158 TYR A O 1
ATOM 1295 N N . LEU A 1 159 ? -3.787 2.397 9.975 1.00 96.12 159 LEU A N 1
ATOM 1296 C CA . LEU A 1 159 ? -4.022 2.767 11.372 1.00 96.12 159 LEU A CA 1
ATOM 1297 C C . LEU A 1 159 ? -2.874 3.593 11.944 1.00 96.12 159 LEU A C 1
ATOM 1299 O O . LEU A 1 159 ? -3.132 4.616 12.572 1.00 96.12 159 LEU A O 1
ATOM 1303 N N . GLN A 1 160 ? -1.628 3.208 11.659 1.00 95.12 160 GLN A N 1
ATOM 1304 C CA . GLN A 1 160 ? -0.462 4.007 12.023 1.00 95.12 160 GLN A CA 1
ATOM 1305 C C . GLN A 1 160 ? -0.557 5.416 11.420 1.00 95.12 160 GLN A C 1
ATOM 1307 O O . GLN A 1 160 ? -0.445 6.408 12.136 1.00 95.12 160 GLN A O 1
ATOM 1312 N N . PHE A 1 161 ? -0.850 5.510 10.119 1.00 94.75 161 PHE A N 1
ATOM 1313 C CA . PHE A 1 161 ? -1.009 6.792 9.439 1.00 94.75 161 PHE A CA 1
ATOM 1314 C C . PHE A 1 161 ? -2.134 7.646 10.046 1.00 94.75 161 PHE A C 1
ATOM 1316 O O . PHE A 1 161 ? -1.960 8.853 10.210 1.00 94.75 161 PHE A O 1
ATOM 1323 N N . LEU A 1 162 ? -3.278 7.044 10.388 1.00 95.31 162 LEU A N 1
ATOM 1324 C CA . LEU A 1 162 ? -4.387 7.750 11.033 1.00 95.31 162 LEU A CA 1
ATOM 1325 C C . LEU A 1 162 ? -4.011 8.258 12.421 1.00 95.31 162 LEU A C 1
ATOM 1327 O O . LEU A 1 162 ? -4.291 9.409 12.724 1.00 95.31 162 LEU A O 1
ATOM 1331 N N . HIS A 1 163 ? -3.362 7.427 13.233 1.00 94.38 163 HIS A N 1
ATOM 1332 C CA . HIS A 1 163 ? -2.933 7.793 14.578 1.00 94.38 163 HIS A CA 1
ATOM 1333 C C . HIS A 1 163 ? -1.944 8.968 14.583 1.00 94.38 163 HIS A C 1
ATOM 1335 O O . HIS A 1 163 ? -2.046 9.851 15.427 1.00 94.38 163 HIS A O 1
ATOM 1341 N N . GLU A 1 164 ? -1.016 9.004 13.625 1.00 91.56 164 GLU A N 1
ATOM 1342 C CA . GLU A 1 164 ? -0.010 10.069 13.524 1.00 91.56 164 GLU A CA 1
ATOM 1343 C C . GLU A 1 164 ? -0.574 11.396 12.983 1.00 91.56 164 GLU A C 1
ATOM 1345 O O . GLU A 1 164 ? 0.007 12.452 13.224 1.00 91.56 164 GLU A O 1
ATOM 1350 N N . ASN A 1 165 ? -1.673 11.366 12.217 1.00 90.75 165 ASN A N 1
ATOM 1351 C CA . ASN A 1 165 ? -2.095 12.514 11.403 1.00 90.75 165 ASN A CA 1
ATOM 1352 C C . ASN A 1 165 ? -3.538 12.990 11.627 1.00 90.75 165 ASN A C 1
ATOM 1354 O O . ASN A 1 165 ? -3.888 14.056 11.117 1.00 90.75 165 ASN A O 1
ATOM 1358 N N . PHE A 1 166 ? -4.380 12.213 12.310 1.00 92.12 166 PHE A N 1
ATOM 1359 C CA . PHE A 1 166 ? -5.817 12.459 12.446 1.00 92.12 166 PHE A CA 1
ATOM 1360 C C . PHE A 1 166 ? -6.332 12.127 13.853 1.00 92.12 166 PHE A C 1
ATOM 1362 O O . PHE A 1 166 ? -5.644 11.523 14.673 1.00 92.12 166 PHE A O 1
ATOM 1369 N N . ASP A 1 167 ? -7.584 12.504 14.112 1.00 90.19 167 ASP A N 1
ATOM 1370 C CA . ASP A 1 167 ? -8.239 12.284 15.398 1.00 90.19 167 ASP A CA 1
ATOM 1371 C C . ASP A 1 167 ? -8.469 10.797 15.714 1.00 90.19 167 ASP A C 1
ATOM 1373 O O . ASP A 1 167 ? -8.691 9.948 14.841 1.00 90.19 167 ASP A O 1
ATOM 1377 N N . THR A 1 168 ? -8.522 10.499 17.013 1.00 90.88 168 THR A N 1
ATOM 1378 C CA . THR A 1 168 ? -8.746 9.150 17.556 1.00 90.88 168 THR A CA 1
ATOM 1379 C C . THR A 1 168 ? -10.073 8.532 17.118 1.00 90.88 168 THR A C 1
ATOM 1381 O O . THR A 1 168 ? -10.162 7.314 16.985 1.00 90.88 168 THR A O 1
ATOM 1384 N N . THR A 1 169 ? -11.093 9.345 16.832 1.00 92.69 169 THR A N 1
ATOM 1385 C CA . THR A 1 169 ? -12.401 8.888 16.335 1.00 92.69 169 THR A CA 1
ATOM 1386 C C . THR A 1 169 ? -12.291 8.232 14.961 1.00 92.69 169 THR A C 1
ATOM 1388 O O . THR A 1 169 ? -12.806 7.134 14.759 1.00 92.69 169 THR A O 1
ATOM 1391 N N . LEU A 1 170 ? -11.555 8.851 14.032 1.00 93.25 170 LEU A N 1
ATOM 1392 C CA . LEU A 1 170 ? -11.327 8.304 12.696 1.00 93.25 170 LEU A CA 1
ATOM 1393 C C . LEU A 1 170 ? -10.485 7.024 12.764 1.00 93.25 170 LEU A C 1
ATOM 1395 O O . LEU A 1 170 ? -10.765 6.060 12.049 1.00 93.25 170 LEU A O 1
ATOM 1399 N N . CYS A 1 171 ? -9.477 7.009 13.642 1.00 94.94 171 CYS A N 1
ATOM 1400 C CA . CYS A 1 171 ? -8.649 5.831 13.888 1.00 94.94 171 CYS A CA 1
ATOM 1401 C C . CYS A 1 171 ? -9.480 4.661 14.441 1.00 94.94 171 CYS A C 1
ATOM 1403 O O . CYS A 1 171 ? -9.387 3.545 13.930 1.00 94.94 171 CYS A O 1
ATOM 1405 N N . ARG A 1 172 ? -10.370 4.923 15.407 1.00 94.69 172 ARG A N 1
ATOM 1406 C CA . ARG A 1 172 ? -11.304 3.936 15.969 1.00 94.69 172 ARG A CA 1
ATOM 1407 C C . ARG A 1 172 ? -12.226 3.341 14.910 1.00 94.69 172 ARG A C 1
ATOM 1409 O O . ARG A 1 172 ? -12.356 2.122 14.822 1.00 94.69 172 ARG A O 1
ATOM 1416 N N . ASP A 1 173 ? -12.851 4.178 14.091 1.00 94.75 173 ASP A N 1
ATOM 1417 C CA . ASP A 1 173 ? -13.787 3.701 13.071 1.00 94.75 173 ASP A CA 1
ATOM 1418 C C . ASP A 1 173 ? -13.068 2.845 12.008 1.00 94.75 173 ASP A C 1
ATOM 1420 O O . ASP A 1 173 ? -13.601 1.835 11.541 1.00 94.75 173 ASP A O 1
ATOM 1424 N N . ALA A 1 174 ? -11.831 3.205 11.646 1.00 95.75 174 ALA A N 1
ATOM 1425 C CA . ALA A 1 174 ? -10.992 2.392 10.769 1.00 95.75 174 ALA A CA 1
ATOM 1426 C C . ALA A 1 174 ? -10.537 1.084 11.436 1.00 95.75 174 ALA A C 1
ATOM 1428 O O . ALA A 1 174 ? -10.471 0.054 10.767 1.00 95.75 174 ALA A O 1
ATOM 1429 N N . TYR A 1 175 ? -10.256 1.107 12.740 1.00 95.19 175 TYR A N 1
ATOM 1430 C CA . TYR A 1 175 ? -9.851 -0.069 13.505 1.00 95.19 175 TYR A CA 1
ATOM 1431 C C . TYR A 1 175 ? -10.944 -1.135 13.533 1.00 95.19 175 TYR A C 1
ATOM 1433 O O . TYR A 1 175 ? -10.674 -2.298 13.233 1.00 95.19 175 TYR A O 1
ATOM 1441 N N . TYR A 1 176 ? -12.185 -0.746 13.833 1.00 93.94 176 TYR A N 1
ATOM 1442 C CA . TYR A 1 176 ? -13.293 -1.698 13.858 1.00 93.94 176 TYR A CA 1
ATOM 1443 C C . TYR A 1 176 ? -13.494 -2.362 12.492 1.00 93.94 176 TYR A C 1
ATOM 1445 O O . TYR A 1 176 ? -13.602 -3.586 12.422 1.00 93.94 176 TYR A O 1
ATOM 1453 N N . ARG A 1 177 ? -13.384 -1.597 11.396 1.00 95.31 177 ARG A N 1
ATOM 1454 C CA . ARG A 1 177 ? -13.375 -2.167 10.038 1.00 95.31 177 ARG A CA 1
ATOM 1455 C C . ARG A 1 177 ? -12.199 -3.117 9.816 1.00 95.31 177 ARG A C 1
ATOM 1457 O O . ARG A 1 177 ? -12.385 -4.198 9.272 1.00 95.31 177 ARG A O 1
ATOM 1464 N N . ALA A 1 178 ? -10.993 -2.767 10.261 1.00 95.44 178 ALA A N 1
ATOM 1465 C CA . ALA A 1 178 ? -9.829 -3.645 10.136 1.00 95.44 178 ALA A CA 1
ATOM 1466 C C . ALA A 1 178 ? -10.046 -5.001 10.829 1.00 95.44 178 ALA A C 1
ATOM 1468 O O . ALA A 1 178 ? -9.679 -6.042 10.285 1.00 95.44 178 ALA A O 1
ATOM 1469 N N . VAL A 1 179 ? -10.663 -4.994 12.013 1.00 92.94 179 VAL A N 1
ATOM 1470 C CA . VAL A 1 179 ? -10.982 -6.202 12.788 1.00 92.94 179 VAL A CA 1
ATOM 1471 C C . VAL A 1 179 ? -12.089 -7.033 12.136 1.00 92.94 179 VAL A C 1
ATOM 1473 O O . VAL A 1 179 ? -12.028 -8.263 12.180 1.00 92.94 179 VAL A O 1
ATOM 1476 N N . GLU A 1 180 ? -13.086 -6.394 11.525 1.00 92.56 180 GLU A N 1
ATOM 1477 C CA . GLU A 1 180 ? -14.116 -7.079 10.732 1.00 92.56 180 GLU A CA 1
ATOM 1478 C C . GLU A 1 180 ? -13.510 -7.778 9.509 1.00 92.56 180 GLU A C 1
ATOM 1480 O O . GLU A 1 180 ? -13.857 -8.920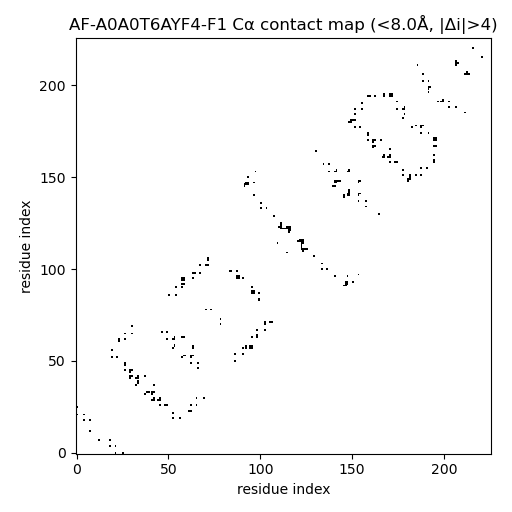 9.203 1.00 92.56 180 GLU A O 1
ATOM 1485 N N . GLU A 1 181 ? -12.564 -7.117 8.839 1.00 94.56 181 GLU A N 1
ATOM 1486 C CA . GLU A 1 181 ? -11.935 -7.622 7.620 1.00 94.56 181 GLU A CA 1
ATOM 1487 C C . GLU A 1 181 ? -10.843 -8.662 7.851 1.00 94.56 181 GLU A C 1
ATOM 1489 O O . GLU A 1 181 ? -10.672 -9.580 7.044 1.00 94.56 181 GLU A O 1
ATOM 1494 N N . CYS A 1 182 ? -10.086 -8.509 8.936 1.00 92.50 182 CYS A N 1
ATOM 1495 C CA . CYS A 1 182 ? -8.941 -9.345 9.288 1.00 92.50 182 CYS A CA 1
ATOM 1496 C C . CYS A 1 182 ? -9.041 -9.885 10.732 1.00 92.50 182 CYS A C 1
ATOM 1498 O O . CYS A 1 182 ? -8.097 -9.715 11.511 1.00 92.50 182 CYS A O 1
ATOM 1500 N N . PRO A 1 183 ? -10.124 -10.591 11.117 1.00 89.38 183 PRO A N 1
ATOM 1501 C CA . PRO A 1 183 ? -10.335 -11.047 12.496 1.00 89.38 183 PRO A CA 1
ATOM 1502 C C . PRO A 1 183 ? -9.295 -12.068 12.977 1.00 89.38 183 PRO A C 1
ATOM 1504 O O . PRO A 1 183 ? -9.167 -12.307 14.173 1.00 89.38 183 PRO A O 1
ATOM 1507 N N . TRP A 1 184 ? -8.550 -12.696 12.064 1.00 86.00 184 TRP A N 1
ATOM 1508 C CA . TRP A 1 184 ? -7.482 -13.643 12.398 1.00 86.00 184 TRP A CA 1
ATOM 1509 C C . TRP A 1 184 ? -6.185 -12.961 12.850 1.00 86.00 184 TRP A C 1
ATOM 1511 O O . TRP A 1 184 ? -5.305 -13.620 13.411 1.00 86.00 184 TRP A O 1
ATOM 1521 N N . LEU A 1 185 ? -6.020 -11.661 12.587 1.00 90.12 185 LEU A N 1
ATOM 1522 C CA . LEU A 1 185 ? -4.754 -10.980 12.808 1.00 90.12 185 LEU A CA 1
ATOM 1523 C C . LEU A 1 185 ? -4.651 -10.447 14.241 1.00 90.12 185 LEU A C 1
ATOM 1525 O O . LEU A 1 185 ? -5.055 -9.325 14.536 1.00 90.12 185 LEU A O 1
ATOM 1529 N N . LYS A 1 186 ? -4.016 -11.230 15.121 1.00 86.69 186 LYS A N 1
ATOM 1530 C CA . LYS A 1 186 ? -3.771 -10.850 16.526 1.00 86.69 186 LYS A CA 1
ATOM 1531 C C . LYS A 1 186 ? -3.063 -9.505 16.693 1.00 86.69 186 LYS A C 1
ATOM 1533 O O . LYS A 1 186 ? -3.332 -8.810 17.664 1.00 86.69 186 LYS A O 1
ATOM 1538 N N . SER A 1 187 ? -2.179 -9.129 15.766 1.00 90.19 187 SER A N 1
ATOM 1539 C CA . SER A 1 187 ? -1.448 -7.866 15.881 1.00 90.19 187 SER A CA 1
ATOM 1540 C C . SER A 1 187 ? -2.370 -6.649 15.849 1.00 90.19 187 SER A C 1
ATOM 1542 O O . SER A 1 187 ? -2.064 -5.696 16.543 1.00 90.19 187 SER A O 1
ATOM 1544 N N . LEU A 1 188 ? -3.511 -6.693 15.142 1.00 91.06 188 LEU A N 1
ATOM 1545 C CA . LEU A 1 188 ? -4.474 -5.582 15.159 1.00 91.06 188 LEU A CA 1
ATOM 1546 C C . LEU A 1 188 ? -4.998 -5.346 16.577 1.00 91.06 188 LEU A C 1
ATOM 1548 O O . LEU A 1 188 ? -4.977 -4.227 17.068 1.00 91.06 188 LEU A O 1
ATOM 1552 N N . TYR A 1 189 ? -5.374 -6.414 17.273 1.00 88.31 189 TYR A N 1
ATOM 1553 C CA . TYR A 1 189 ? -5.857 -6.325 18.648 1.00 88.31 189 TYR A CA 1
ATOM 1554 C C . TYR A 1 189 ? -4.812 -5.759 19.618 1.00 88.31 189 TYR A C 1
ATOM 1556 O O . TYR A 1 189 ? -5.164 -5.048 20.553 1.00 88.31 189 TYR A O 1
ATOM 1564 N N . ILE A 1 190 ? -3.528 -6.048 19.383 1.00 87.06 190 ILE A N 1
ATOM 1565 C CA . ILE A 1 190 ? -2.419 -5.483 20.163 1.00 87.06 190 ILE A CA 1
ATOM 1566 C C . ILE A 1 190 ? -2.223 -4.001 19.816 1.00 87.06 190 ILE A C 1
ATOM 1568 O O . ILE A 1 190 ? -2.068 -3.177 20.714 1.00 87.06 190 ILE A O 1
ATOM 1572 N N . ASP A 1 191 ? -2.289 -3.650 18.530 1.00 89.31 191 ASP A N 1
ATOM 1573 C CA . ASP A 1 191 ? -2.144 -2.275 18.043 1.00 89.31 191 ASP A CA 1
ATOM 1574 C C . ASP A 1 191 ? -3.203 -1.335 18.660 1.00 89.31 191 ASP A C 1
ATOM 1576 O O . ASP A 1 191 ? -2.944 -0.151 18.883 1.00 89.31 191 ASP A O 1
ATOM 1580 N N . ALA A 1 192 ? -4.378 -1.859 19.023 1.00 87.69 192 ALA A N 1
ATOM 1581 C CA . ALA A 1 192 ? -5.419 -1.090 19.696 1.00 87.69 192 ALA A CA 1
ATOM 1582 C C . ALA A 1 192 ? -4.985 -0.492 21.040 1.00 87.69 192 ALA A C 1
ATOM 1584 O O . ALA A 1 192 ? -5.424 0.602 21.396 1.00 87.69 192 ALA A O 1
ATOM 1585 N N . ALA A 1 193 ? -4.092 -1.174 21.766 1.00 86.31 193 ALA A N 1
ATOM 1586 C CA . ALA A 1 193 ? -3.545 -0.662 23.017 1.00 86.31 193 ALA A CA 1
ATOM 1587 C C . ALA A 1 193 ? -2.751 0.636 22.815 1.00 86.31 193 ALA A C 1
ATOM 1589 O O . ALA A 1 193 ? -2.630 1.435 23.742 1.00 86.31 193 ALA A O 1
ATOM 1590 N N . ILE A 1 194 ? -2.211 0.837 21.614 1.00 87.88 194 ILE A N 1
ATOM 1591 C CA . ILE A 1 194 ? -1.441 2.021 21.244 1.00 87.88 194 ILE A CA 1
ATOM 1592 C C . ILE A 1 194 ? -2.381 3.077 20.656 1.0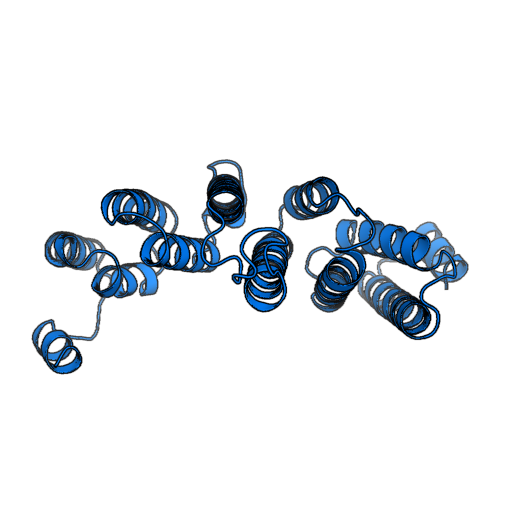0 87.88 194 ILE A C 1
ATOM 1594 O O . ILE A 1 194 ? -2.369 4.226 21.087 1.00 87.88 194 ILE A O 1
ATOM 1598 N N . TYR A 1 195 ? -3.221 2.692 19.693 1.00 89.19 195 TYR A N 1
ATOM 1599 C CA . TYR A 1 195 ? -3.961 3.659 18.881 1.00 89.19 195 TYR A CA 1
ATOM 1600 C C . TYR A 1 195 ? -5.292 4.118 19.487 1.00 89.19 195 TYR A C 1
ATOM 1602 O O . TYR A 1 195 ? -5.698 5.259 19.262 1.00 89.19 195 TYR A O 1
ATOM 1610 N N . ILE A 1 196 ? -5.977 3.248 20.235 1.00 90.62 196 ILE A N 1
ATOM 1611 C CA . ILE A 1 196 ? -7.319 3.489 20.791 1.00 90.62 196 ILE A CA 1
ATOM 1612 C C . ILE A 1 196 ? -7.450 2.901 22.209 1.00 90.62 196 ILE A C 1
ATOM 1614 O O . ILE A 1 196 ? -8.317 2.064 22.468 1.00 90.62 196 ILE A O 1
ATOM 1618 N N . PRO A 1 197 ? -6.620 3.346 23.172 1.00 88.19 197 PRO A N 1
ATOM 1619 C CA . PRO A 1 197 ? -6.548 2.741 24.503 1.00 88.19 197 PRO A CA 1
ATOM 1620 C C . PRO A 1 197 ? -7.881 2.755 25.267 1.00 88.19 197 PRO A C 1
ATOM 1622 O O . PRO A 1 197 ? -8.115 1.876 26.090 1.00 88.19 197 PRO A O 1
ATOM 1625 N N . ALA A 1 198 ? -8.776 3.706 24.980 1.00 88.75 198 ALA A N 1
ATOM 1626 C CA . ALA A 1 198 ? -10.105 3.775 25.590 1.00 88.75 198 ALA A CA 1
ATOM 1627 C C . ALA A 1 198 ? -11.017 2.585 25.222 1.00 88.75 198 ALA A C 1
ATOM 1629 O O . ALA A 1 198 ? -11.911 2.242 25.986 1.00 88.75 198 ALA A O 1
ATOM 1630 N N . GLU A 1 199 ? -10.779 1.939 24.079 1.00 86.69 199 GLU A N 1
ATOM 1631 C CA . GLU A 1 199 ? -11.567 0.799 23.592 1.00 86.69 199 GLU A CA 1
ATOM 1632 C C . GLU A 1 199 ? -11.000 -0.548 24.079 1.00 86.69 199 GLU A C 1
ATOM 1634 O O . GLU A 1 199 ? -11.572 -1.601 23.801 1.00 86.69 199 GLU A O 1
ATOM 1639 N N . LEU A 1 200 ? -9.880 -0.540 24.816 1.00 83.44 200 LEU A N 1
ATOM 1640 C CA . LEU A 1 200 ? -9.212 -1.753 25.296 1.00 83.44 200 LEU A CA 1
ATOM 1641 C C . LEU A 1 200 ? -10.125 -2.725 26.056 1.00 83.44 200 LEU A C 1
ATOM 1643 O O . LEU A 1 200 ? -10.028 -3.915 25.758 1.00 83.44 200 LEU A O 1
ATOM 1647 N N . PRO A 1 201 ? -11.002 -2.290 26.986 1.00 85.94 201 PRO A N 1
ATOM 1648 C CA . PRO A 1 201 ? -11.893 -3.213 27.691 1.00 85.94 201 PRO A CA 1
ATOM 1649 C C . PRO A 1 201 ? -12.797 -3.985 26.721 1.00 85.94 201 PRO A C 1
ATOM 1651 O O . PRO A 1 201 ? -12.817 -5.213 26.725 1.00 85.94 201 PRO A O 1
ATOM 1654 N N . THR A 1 202 ? -13.437 -3.272 25.792 1.00 86.56 202 THR A N 1
ATOM 1655 C CA . THR A 1 202 ? -14.280 -3.857 24.739 1.00 86.56 202 THR A CA 1
ATOM 1656 C C . THR A 1 202 ? -13.497 -4.840 23.865 1.00 86.56 202 THR A C 1
ATOM 1658 O O . THR A 1 202 ? -13.994 -5.890 23.463 1.00 86.56 202 THR A O 1
ATOM 1661 N N . ILE A 1 203 ? -12.240 -4.519 23.559 1.00 84.00 203 ILE A N 1
ATOM 1662 C CA . ILE A 1 203 ? -11.374 -5.350 22.716 1.00 84.00 203 ILE A CA 1
ATOM 1663 C C . ILE A 1 203 ? -10.914 -6.611 23.453 1.00 84.00 203 ILE A C 1
ATOM 1665 O O . ILE A 1 203 ? -10.799 -7.670 22.832 1.00 84.00 203 ILE A O 1
ATOM 1669 N N . GLN A 1 204 ? -10.681 -6.527 24.763 1.00 81.94 204 GLN A N 1
ATOM 1670 C CA . GLN A 1 204 ? -10.383 -7.685 25.604 1.00 81.94 204 GLN A CA 1
ATOM 1671 C C . GLN A 1 204 ? -11.562 -8.658 25.637 1.00 81.94 204 GLN A C 1
ATOM 1673 O O . GLN A 1 204 ? -11.358 -9.856 25.424 1.00 81.94 204 GLN A O 1
ATOM 1678 N N . ASP A 1 205 ? -12.786 -8.151 25.790 1.00 84.56 205 ASP A N 1
ATOM 1679 C CA . ASP A 1 205 ? -13.997 -8.972 25.729 1.00 84.56 205 ASP A CA 1
ATOM 1680 C C . ASP A 1 205 ? -14.111 -9.694 24.374 1.00 84.56 205 ASP A C 1
ATOM 1682 O O . ASP A 1 205 ? -14.304 -10.913 24.326 1.00 84.56 205 ASP A O 1
ATOM 1686 N N . LEU A 1 206 ? -13.870 -8.982 23.265 1.00 81.56 206 LEU A N 1
ATOM 1687 C CA . LEU A 1 206 ? -13.860 -9.561 21.914 1.00 81.56 206 LEU A CA 1
ATOM 1688 C C . LEU A 1 206 ? -12.784 -10.643 21.727 1.00 81.56 206 LEU A C 1
ATOM 1690 O O . LEU A 1 206 ? -13.006 -11.632 21.025 1.00 81.56 206 LEU A O 1
ATOM 1694 N N . LEU A 1 207 ? -11.600 -10.471 22.316 1.00 78.44 207 LEU A N 1
ATOM 1695 C CA . LEU A 1 207 ? -10.518 -11.458 22.252 1.00 78.44 207 LEU A CA 1
ATOM 1696 C C . LEU A 1 207 ? -10.868 -12.742 23.008 1.00 78.44 207 LEU A C 1
ATOM 1698 O O . LEU A 1 207 ? -10.586 -13.841 22.512 1.00 78.44 207 LEU A O 1
ATOM 1702 N N . ILE A 1 208 ? -11.493 -12.601 24.180 1.00 78.94 208 ILE A N 1
ATOM 1703 C CA . ILE A 1 208 ? -11.986 -13.716 24.992 1.00 78.94 208 ILE A CA 1
ATOM 1704 C C . ILE A 1 208 ? -13.078 -14.464 24.222 1.00 78.94 208 ILE A C 1
ATOM 1706 O O . ILE A 1 208 ? -12.976 -15.683 24.051 1.00 78.94 208 ILE A O 1
ATOM 1710 N N . GLU A 1 209 ? -14.067 -13.742 23.686 1.00 79.62 209 GLU A N 1
ATOM 1711 C CA . GLU A 1 209 ? -15.161 -14.304 22.888 1.00 79.62 209 GLU A CA 1
ATOM 1712 C C . GLU A 1 209 ? -14.630 -15.081 21.673 1.00 79.62 209 GLU A C 1
ATOM 1714 O O . GLU A 1 209 ? -14.982 -16.245 21.458 1.00 79.62 209 GLU A O 1
ATOM 1719 N N . LYS A 1 210 ? -13.703 -14.482 20.915 1.00 73.38 210 LYS A N 1
ATOM 1720 C CA . LYS A 1 210 ? -13.100 -15.095 19.719 1.00 73.38 210 LYS A CA 1
ATOM 1721 C C . LYS A 1 210 ? -12.043 -16.160 20.029 1.00 73.38 210 LYS A C 1
ATOM 1723 O O . LYS A 1 210 ? -11.445 -16.710 19.102 1.00 73.38 210 LYS A O 1
ATOM 1728 N N . ARG A 1 211 ? -11.794 -16.475 21.307 1.00 70.50 211 ARG A N 1
ATOM 1729 C CA . ARG A 1 211 ? -10.763 -17.425 21.777 1.00 70.50 211 ARG A CA 1
ATOM 1730 C C . ARG A 1 211 ? -9.362 -17.128 21.222 1.00 70.50 211 ARG A C 1
ATOM 1732 O O . ARG A 1 211 ? -8.526 -18.028 21.084 1.00 70.50 211 ARG A O 1
ATOM 1739 N N . LEU A 1 212 ? -9.078 -15.863 20.923 1.00 66.06 212 LEU A N 1
ATOM 1740 C CA . LEU A 1 212 ? -7.770 -15.405 20.476 1.00 66.06 212 LEU A CA 1
ATOM 1741 C C . LEU A 1 212 ? -6.885 -15.235 21.712 1.00 66.06 212 LEU A C 1
ATOM 1743 O O . LEU A 1 212 ? -6.816 -14.167 22.305 1.00 66.06 212 LEU A O 1
ATOM 1747 N N . ARG A 1 213 ? -6.209 -16.314 22.126 1.00 59.12 213 ARG A N 1
ATOM 1748 C CA . ARG A 1 213 ? -5.322 -16.286 23.302 1.00 59.12 213 ARG A CA 1
ATOM 1749 C C . ARG A 1 213 ? -4.221 -15.229 23.119 1.00 59.12 213 ARG A C 1
ATOM 1751 O O . ARG A 1 213 ? -3.363 -15.402 22.242 1.00 59.12 213 ARG A O 1
ATOM 1758 N N . LEU A 1 214 ? -4.262 -14.169 23.926 1.00 56.41 214 LEU A N 1
ATOM 1759 C CA . LEU A 1 214 ? -3.110 -13.331 24.257 1.00 56.41 214 LEU A CA 1
ATOM 1760 C C . LEU A 1 214 ? -2.385 -13.999 25.429 1.00 56.41 214 LEU A C 1
ATOM 1762 O O . LEU A 1 214 ? -3.021 -14.398 26.398 1.00 56.41 214 LEU A O 1
ATOM 1766 N N . HIS A 1 215 ? -1.068 -14.162 25.321 1.00 56.22 215 HIS A N 1
ATOM 1767 C CA . HIS A 1 215 ? -0.237 -14.729 26.391 1.00 56.22 215 HIS A CA 1
ATOM 1768 C C . HIS A 1 215 ? 0.297 -13.665 27.360 1.00 56.22 215 HIS A C 1
ATOM 1770 O O . HIS A 1 215 ? 1.219 -13.957 28.106 1.00 56.22 215 HIS A O 1
ATOM 1776 N N . VAL A 1 216 ? -0.262 -12.453 27.337 1.00 57.34 216 VAL A N 1
ATOM 1777 C CA . VAL A 1 216 ? 0.173 -11.334 28.181 1.00 57.34 216 VAL A CA 1
ATOM 1778 C C . VAL A 1 216 ? -1.005 -10.921 29.049 1.00 57.34 216 VAL A C 1
ATOM 1780 O O . VAL A 1 216 ? -2.092 -10.659 28.521 1.00 57.34 216 VAL A O 1
ATOM 1783 N N . THR A 1 217 ? -0.816 -10.918 30.366 1.00 57.94 217 THR A N 1
ATOM 1784 C CA . THR A 1 217 ? -1.837 -10.451 31.311 1.00 57.94 217 THR A CA 1
ATOM 1785 C C . THR A 1 217 ? -1.862 -8.915 31.335 1.00 57.94 217 THR A C 1
ATOM 1787 O O . THR A 1 217 ? -0.845 -8.274 31.072 1.00 57.94 217 THR A O 1
ATOM 1790 N N . PRO A 1 218 ? -3.015 -8.276 31.615 1.00 57.25 218 PRO A N 1
ATOM 1791 C CA . PRO A 1 218 ? -3.119 -6.810 31.648 1.00 57.25 218 PRO A CA 1
ATOM 1792 C C . PRO A 1 218 ? -2.152 -6.165 32.656 1.00 57.25 218 PRO A C 1
ATOM 1794 O O . PRO A 1 218 ? -1.659 -5.068 32.417 1.00 57.25 218 PRO A O 1
ATOM 1797 N N . GLU A 1 219 ? -1.817 -6.886 33.726 1.00 60.41 219 GLU A N 1
ATOM 1798 C CA . GLU A 1 219 ? -0.836 -6.490 34.742 1.00 60.41 219 GLU A CA 1
ATOM 1799 C C . GLU A 1 219 ? 0.584 -6.344 34.164 1.00 60.41 219 GLU A C 1
ATOM 1801 O O . GLU A 1 219 ? 1.318 -5.443 34.556 1.00 60.41 219 GLU A O 1
ATOM 1806 N N . GLU A 1 220 ? 0.967 -7.175 33.190 1.00 59.69 220 GLU A N 1
ATOM 1807 C CA . GLU A 1 220 ? 2.266 -7.082 32.508 1.00 59.69 220 GLU A CA 1
ATOM 1808 C C . GLU A 1 220 ? 2.307 -5.921 31.500 1.00 59.69 220 GLU A C 1
ATOM 1810 O O . GLU A 1 220 ? 3.356 -5.313 31.292 1.00 59.69 220 GLU A O 1
ATOM 1815 N N . LEU A 1 221 ? 1.165 -5.569 30.900 1.00 59.09 221 LEU A N 1
ATOM 1816 C CA . LEU A 1 221 ? 1.039 -4.468 29.935 1.00 59.09 221 LEU A CA 1
ATOM 1817 C C . LEU A 1 221 ? 1.154 -3.083 30.589 1.00 59.09 221 LEU A C 1
ATOM 1819 O O . LEU A 1 221 ? 1.734 -2.179 29.985 1.00 59.09 221 LEU A O 1
ATOM 1823 N N . ASP A 1 222 ? 0.649 -2.919 31.814 1.00 57.69 222 ASP A N 1
ATOM 1824 C CA . ASP A 1 222 ? 0.800 -1.672 32.576 1.00 57.69 222 ASP A CA 1
ATOM 1825 C C . ASP A 1 222 ? 2.241 -1.454 33.062 1.00 57.69 222 ASP A C 1
ATOM 1827 O O . ASP A 1 222 ? 2.701 -0.314 33.115 1.00 57.69 222 ASP A O 1
ATOM 1831 N N . ILE A 1 223 ? 2.995 -2.531 33.317 1.00 63.47 223 ILE A N 1
ATOM 1832 C CA . ILE A 1 223 ? 4.428 -2.454 33.649 1.00 63.47 223 ILE A CA 1
ATOM 1833 C C . ILE A 1 223 ? 5.253 -1.954 32.453 1.00 63.47 223 ILE A C 1
ATOM 1835 O O . ILE A 1 223 ? 6.228 -1.240 32.645 1.00 63.47 223 ILE A O 1
ATOM 1839 N N . MET A 1 224 ? 4.867 -2.279 31.213 1.00 49.53 224 MET A N 1
ATOM 1840 C CA . MET A 1 224 ? 5.587 -1.828 30.009 1.00 49.53 224 MET A CA 1
ATOM 1841 C C . MET A 1 224 ? 5.292 -0.373 29.604 1.00 49.53 224 MET A C 1
ATOM 1843 O O . MET A 1 224 ? 5.938 0.148 28.695 1.00 49.53 224 MET A O 1
ATOM 1847 N N . ARG A 1 225 ? 4.289 0.265 30.221 1.00 55.06 225 ARG A N 1
ATOM 1848 C CA . ARG A 1 225 ? 3.890 1.659 29.958 1.00 55.06 225 ARG A CA 1
ATOM 1849 C C . ARG A 1 225 ? 4.507 2.669 30.936 1.00 55.06 225 ARG A C 1
ATOM 1851 O O . ARG A 1 225 ? 4.334 3.868 30.713 1.00 55.06 225 ARG A O 1
ATOM 1858 N N . GLN A 1 226 ? 5.179 2.201 31.992 1.00 41.81 226 GLN A N 1
ATOM 1859 C CA . GLN A 1 226 ? 5.987 3.006 32.920 1.00 41.81 226 GLN A CA 1
ATOM 1860 C C . GLN A 1 226 ? 7.453 3.024 32.486 1.00 41.81 226 GLN A C 1
ATOM 1862 O O . GLN A 1 226 ? 8.084 4.088 32.667 1.00 41.81 226 GLN A O 1
#